Protein AF-A0A5C6UWP1-F1 (afdb_monomer)

pLDDT: mean 89.33, std 7.97, range [55.12, 97.75]

Organism: NCBI:txid1294296

Mean predicted aligned error: 5.18 Å

Sequence (364 aa):
MSDDFYRFYWDGFVFSEGINVYQYTPEQLGDIISVDASLILVLEGMNSPSYFAVYTPLNELFYALPFYLGIKGLGQFVFFQRVLFTLFYLFAYCSIGRVENNGLKTGLNWLFLNPLLWLEGLGNLHVEGIIICIAISAAAIAYKNRVFAGILASISVVLKISTLPIFLYFTLWFRGKIRRLFILLTLVLGLGSLLVIGEINHLENLISSLRLFSETFEFNGSIYQLVNYLVSQIVGYNSIFYVGKTLNLLALIFGGIIIYRWHKKQEHEGASNWALMAQVLAVIFLLFSTTVHPWYLLIPLSFSIFLINPFVIAWSGTIMLSYFYYQNYQYGLWIWLEYLIPFAVAFIYKLKTGSWVKFHDSRL

Secondary structure (DSSP, 8-state):
--SHHHHHHHHHHHHHTT--TTTS-HHHHHTTS---HHHHHHHHH-S-TTS---S-HHHHHHHHHHHHTT---HHHHHHHHHHHHHHHHHHHHHHHHHHHTTT----HHHHHT-HHHIIIIIIS--THHHHHHHHHHHHHHTTT-HHHHHHHHHHHHHT-GGGHHHHHHHHHHS-HHHHHHHHHHHHHHHHHHHHHTTGGGGHHHHHHHHHHHHHT--BS-HHHHHHHHHHHHHHSS--HHHHHHHHHHHHHHHHHHHHHHHHHT-----HHHHHHHHHHHHHHHHHT-SB--GGGGHHHHHGGGTEE-HHHHHHHHHTTHHHHHHH-GGGHHHHHHHHHHHHHHHHHHHHHHS-S-EES-S--

Foldseek 3Di:
DALCLLVLLQLLQCVLVLHQQLPDAQQRVPVVDPDDPQSVCSCVSHPGRHAGDQWFLLLSPLSNVCVVVVDDHSVVSLVVLLVVLVVLLVLLLVLVVVVVVVVFFWPNCLQPVQVLLCCVCSVVVPCLNNLLSLLSSLVSCCVPDLQVSLLSLLSSCLRGVLLVLSLQLNLQQDDDPSNVNSVVNNCCSNVVSCVVSVNVVSVVSNVVNVVCQQQPDAALAAVLVVVQVVVCVVVVDRPSRPQSVVLQVVLVVVLVVLVVVLVVVPPDDDSLSSLVSSLVSLVSNRNSHSHHQLSSLSSSSSSCGFKAQQLSSLLNVLNCLSVVCVVPVVVVVSSVCSRVVSVVRQVVCCVVPVDSMGGRGPRD

Radius of gyration: 20.8 Å; Cα contacts (8 Å, |Δi|>4): 523; chains: 1; bounding box: 55×53×53 Å

Solvent-accessible surface area (backbone atoms only — not comparable to full-atom values): 18604 Å² total; per-residue (Å²): 132,66,47,58,51,33,48,45,50,48,44,5,47,39,43,57,75,73,43,60,49,38,74,43,26,57,51,62,42,55,76,73,47,94,66,50,78,68,53,48,53,33,55,75,55,28,91,56,35,89,40,38,45,75,72,29,62,59,38,38,51,66,47,14,52,47,43,79,72,69,47,81,47,71,70,58,41,54,51,50,50,37,53,52,49,49,51,39,49,51,51,22,51,53,35,44,52,57,42,38,75,73,74,45,54,63,25,59,62,70,45,77,69,32,65,53,49,50,46,32,22,58,65,37,59,40,63,57,46,47,32,43,23,36,37,52,27,14,59,43,36,40,82,82,38,51,67,62,14,29,53,35,37,22,52,28,35,43,41,32,88,88,33,54,40,60,48,51,28,51,55,67,63,38,56,75,70,52,26,52,48,26,53,49,47,29,50,48,53,42,52,43,41,39,57,80,62,59,39,75,86,30,45,67,41,35,50,52,38,52,44,40,58,64,53,68,46,73,41,71,18,56,53,36,49,59,53,35,55,58,49,20,70,75,70,75,47,88,39,50,60,61,49,30,52,50,30,48,52,48,33,52,53,55,43,48,51,49,53,51,56,55,66,72,64,66,84,78,76,40,52,33,62,37,31,51,52,24,27,53,43,40,49,44,47,44,43,30,21,38,50,44,59,63,56,66,52,47,63,39,41,54,38,32,34,37,26,49,44,48,33,57,59,43,29,56,62,32,45,59,36,49,60,56,24,78,74,40,72,90,36,61,67,40,57,54,50,26,58,49,48,16,54,50,49,26,50,54,44,24,72,76,68,76,38,73,58,45,67,53,32,85,84,56

Nearest PDB structures (foldseek):
  9iix-assembly1_R  TM=1.880E-01  e=2.014E+00  Homo sapiens

Structure (mmCIF, N/CA/C/O backbone):
data_AF-A0A5C6UWP1-F1
#
_entry.id   AF-A0A5C6UWP1-F1
#
loop_
_atom_site.group_PDB
_atom_site.id
_atom_site.type_symbol
_atom_site.label_atom_id
_atom_site.label_alt_id
_atom_site.label_comp_id
_atom_site.label_asym_id
_atom_site.label_entity_id
_atom_site.label_seq_id
_atom_site.pdbx_PDB_ins_code
_atom_site.Cartn_x
_atom_site.Cartn_y
_atom_site.Cartn_z
_atom_site.occupancy
_atom_site.B_iso_or_equiv
_atom_site.auth_seq_id
_atom_site.auth_comp_id
_atom_site.auth_asym_id
_atom_site.auth_atom_id
_atom_site.pdbx_PDB_model_num
ATOM 1 N N . MET A 1 1 ? -5.019 -4.561 -17.418 1.00 59.91 1 MET A N 1
ATOM 2 C CA . MET A 1 1 ? -4.233 -5.040 -16.262 1.00 59.91 1 MET A CA 1
ATOM 3 C C . MET A 1 1 ? -2.958 -4.225 -16.217 1.00 59.91 1 MET A C 1
ATOM 5 O O . MET A 1 1 ? -2.689 -3.556 -17.205 1.00 59.91 1 MET A O 1
ATOM 9 N N . SER A 1 2 ? -2.260 -4.198 -15.084 1.00 77.44 2 SER A N 1
ATOM 10 C CA . SER A 1 2 ? -0.974 -3.497 -15.002 1.00 77.44 2 SER A CA 1
ATOM 11 C C . SER A 1 2 ? 0.103 -4.286 -15.750 1.00 77.44 2 SER A C 1
ATOM 13 O O . SER A 1 2 ? 0.098 -5.516 -15.690 1.00 77.44 2 SER A O 1
ATOM 15 N N . ASP A 1 3 ? 1.023 -3.585 -16.408 1.00 86.31 3 ASP A N 1
ATOM 16 C CA . ASP A 1 3 ? 2.186 -4.176 -17.085 1.00 86.31 3 ASP A CA 1
ATOM 17 C C . ASP A 1 3 ? 3.399 -4.303 -16.135 1.00 86.31 3 ASP A C 1
ATOM 19 O O . ASP A 1 3 ? 4.466 -4.785 -16.514 1.00 86.31 3 ASP A O 1
ATOM 23 N N . ASP A 1 4 ? 3.233 -3.934 -14.860 1.00 90.94 4 ASP A N 1
ATOM 24 C CA . ASP A 1 4 ? 4.303 -3.928 -13.854 1.00 90.94 4 ASP A CA 1
ATOM 25 C C . ASP A 1 4 ? 4.864 -5.328 -13.548 1.00 90.94 4 ASP A C 1
ATOM 27 O O . ASP A 1 4 ? 5.984 -5.454 -13.058 1.00 90.94 4 ASP A O 1
ATOM 31 N N . PHE A 1 5 ? 4.145 -6.408 -13.877 1.00 93.44 5 PHE A N 1
ATOM 32 C CA . PHE A 1 5 ? 4.671 -7.764 -13.693 1.00 93.44 5 PHE A CA 1
ATOM 33 C C . PHE A 1 5 ? 5.888 -8.058 -14.581 1.00 93.44 5 PHE A C 1
ATOM 35 O O . PHE A 1 5 ? 6.726 -8.874 -14.192 1.00 93.44 5 PHE A O 1
ATOM 42 N N . TYR A 1 6 ? 6.020 -7.388 -15.734 1.00 95.19 6 TYR A N 1
ATOM 43 C CA . TYR A 1 6 ? 7.242 -7.441 -16.537 1.00 95.19 6 TYR A CA 1
ATOM 44 C C . TYR A 1 6 ? 8.408 -6.805 -15.786 1.00 95.19 6 TYR A C 1
ATOM 46 O O . TYR A 1 6 ? 9.507 -7.356 -15.764 1.00 95.19 6 TYR A O 1
ATOM 54 N N . ARG A 1 7 ? 8.151 -5.688 -15.099 1.00 94.62 7 ARG A N 1
ATOM 55 C CA . ARG A 1 7 ? 9.154 -5.024 -14.270 1.00 94.62 7 ARG A CA 1
ATOM 56 C C . ARG A 1 7 ? 9.580 -5.902 -13.094 1.00 94.62 7 ARG A C 1
ATOM 58 O O . ARG A 1 7 ? 10.773 -6.088 -12.892 1.00 94.62 7 ARG A O 1
ATOM 65 N N . PHE A 1 8 ? 8.630 -6.519 -12.388 1.00 95.38 8 PHE A N 1
ATOM 66 C CA . PHE A 1 8 ? 8.931 -7.458 -11.299 1.00 95.38 8 PHE A CA 1
ATOM 67 C C . PHE A 1 8 ? 9.759 -8.656 -11.770 1.00 95.38 8 PHE A C 1
ATOM 69 O O . PHE A 1 8 ? 10.674 -9.092 -11.076 1.00 95.38 8 PHE A O 1
ATOM 76 N N . TYR A 1 9 ? 9.435 -9.198 -12.947 1.00 95.56 9 TYR A N 1
ATOM 77 C CA . TYR A 1 9 ? 10.216 -10.269 -13.555 1.00 95.56 9 TYR A CA 1
ATOM 78 C C . TYR A 1 9 ? 11.648 -9.807 -13.836 1.00 95.56 9 TYR A C 1
ATOM 80 O O . TYR A 1 9 ? 12.594 -10.496 -13.463 1.00 95.56 9 TYR A O 1
ATOM 88 N N . TRP A 1 10 ? 11.801 -8.653 -14.492 1.00 95.12 10 TRP A N 1
ATOM 89 C CA . TRP A 1 10 ? 13.100 -8.119 -14.885 1.00 95.12 10 TRP A CA 1
ATOM 90 C C . TRP A 1 10 ? 13.991 -7.851 -13.678 1.00 95.12 10 TRP A C 1
ATOM 92 O O . TRP A 1 10 ? 15.093 -8.389 -13.607 1.00 95.12 10 TRP A O 1
ATOM 102 N N . ASP A 1 11 ? 13.507 -7.071 -12.709 1.00 94.25 11 ASP A N 1
ATOM 103 C CA . ASP A 1 11 ? 14.311 -6.712 -11.542 1.00 94.25 11 ASP A CA 1
ATOM 104 C C . ASP A 1 11 ? 14.649 -7.963 -10.711 1.00 94.25 11 ASP A C 1
ATOM 106 O O . ASP A 1 11 ? 15.795 -8.137 -10.301 1.00 94.25 11 ASP A O 1
ATOM 110 N N . GLY A 1 12 ? 13.711 -8.912 -10.573 1.00 94.81 12 GLY A N 1
ATOM 111 C CA . GLY A 1 12 ? 13.967 -10.203 -9.929 1.00 94.81 12 GLY A CA 1
ATOM 112 C C . GLY A 1 12 ? 15.033 -11.046 -10.642 1.00 94.81 12 GLY A C 1
ATOM 113 O O . GLY A 1 12 ? 15.864 -11.669 -9.977 1.00 94.81 12 GLY A O 1
ATOM 114 N N . PHE A 1 13 ? 15.046 -11.050 -11.979 1.00 94.12 13 PHE A N 1
ATOM 115 C CA . PHE A 1 13 ? 16.073 -11.729 -12.774 1.00 94.12 13 PHE A CA 1
ATOM 116 C C . PHE A 1 13 ? 17.442 -11.079 -12.560 1.00 94.12 13 PHE A C 1
ATOM 118 O O . PHE A 1 13 ? 18.385 -11.760 -12.160 1.00 94.12 13 PHE A O 1
ATOM 125 N N . VAL A 1 14 ? 17.534 -9.760 -12.748 1.00 92.88 14 VAL A N 1
ATOM 126 C CA . VAL A 1 14 ? 18.767 -8.976 -12.567 1.00 92.88 14 VAL A CA 1
ATOM 127 C C . VAL A 1 14 ? 19.337 -9.181 -11.163 1.00 92.88 14 VAL A C 1
ATOM 129 O O . VAL A 1 14 ? 20.522 -9.481 -11.008 1.00 92.88 14 VAL A O 1
ATOM 132 N N . PHE A 1 15 ? 18.474 -9.126 -10.148 1.00 92.19 15 PHE A N 1
ATOM 133 C CA . PHE A 1 15 ? 18.837 -9.390 -8.762 1.00 92.19 15 PHE A CA 1
ATOM 134 C C . PHE A 1 15 ? 19.386 -10.809 -8.562 1.00 92.19 15 PHE A C 1
ATOM 136 O O . PHE A 1 15 ? 20.369 -11.012 -7.846 1.00 92.19 15 PHE A O 1
ATOM 143 N N . SER A 1 16 ? 18.770 -11.810 -9.197 1.00 93.00 16 SER A N 1
ATOM 144 C CA . SER A 1 16 ? 19.196 -13.208 -9.076 1.00 93.00 16 SER A CA 1
ATOM 145 C C . SER A 1 16 ? 20.565 -13.491 -9.702 1.00 93.00 16 SER A C 1
ATOM 147 O O . SER A 1 16 ? 21.291 -14.348 -9.200 1.00 93.00 16 SER A O 1
ATOM 149 N N . GLU A 1 17 ? 20.952 -12.720 -10.720 1.00 91.50 17 GLU A N 1
ATOM 150 C CA . GLU A 1 17 ? 22.270 -12.776 -11.368 1.00 91.50 17 GLU A CA 1
ATOM 151 C C . GLU A 1 17 ? 23.353 -12.008 -10.579 1.00 91.50 17 GLU A C 1
ATOM 153 O O . GLU A 1 17 ? 24.507 -11.928 -10.999 1.00 91.50 17 GLU A O 1
ATOM 158 N N . GLY A 1 18 ? 23.006 -11.440 -9.416 1.00 89.31 18 GLY A N 1
ATOM 159 C CA . GLY A 1 18 ? 23.928 -10.665 -8.583 1.00 89.31 18 GLY A CA 1
ATOM 160 C C . GLY A 1 18 ? 24.251 -9.281 -9.149 1.00 89.31 18 GLY A C 1
ATOM 161 O O . GLY A 1 18 ? 25.217 -8.653 -8.713 1.00 89.31 18 GLY A O 1
ATOM 162 N N . ILE A 1 19 ? 23.458 -8.805 -10.114 1.00 89.38 19 ILE A N 1
ATOM 163 C CA . ILE A 1 19 ? 23.571 -7.464 -10.681 1.00 89.38 19 ILE A CA 1
ATOM 164 C C . ILE A 1 19 ? 22.749 -6.504 -9.816 1.00 89.38 19 ILE A C 1
ATOM 166 O O . ILE A 1 19 ? 21.630 -6.805 -9.400 1.00 89.38 19 ILE A O 1
ATOM 170 N N . ASN A 1 20 ? 23.305 -5.326 -9.545 1.00 88.38 20 ASN A N 1
ATOM 171 C CA . ASN A 1 20 ? 22.612 -4.289 -8.794 1.00 88.38 20 ASN A CA 1
ATOM 172 C C . ASN A 1 20 ? 21.484 -3.668 -9.648 1.00 88.38 20 ASN A C 1
ATOM 174 O O . ASN A 1 20 ? 21.744 -3.083 -10.702 1.00 88.38 20 ASN A O 1
ATOM 178 N N . VAL A 1 21 ? 20.234 -3.762 -9.178 1.00 89.00 21 VAL A N 1
ATOM 179 C CA . VAL A 1 21 ? 19.031 -3.318 -9.919 1.00 89.00 21 VAL A CA 1
ATOM 180 C C . VAL A 1 21 ? 18.887 -1.792 -10.036 1.00 89.00 21 VAL A C 1
ATOM 182 O O . VAL A 1 21 ? 18.083 -1.296 -10.824 1.00 89.00 21 VAL A O 1
ATOM 185 N N . TYR A 1 22 ? 19.663 -1.025 -9.269 1.00 89.38 22 TYR A N 1
ATOM 186 C CA . TYR A 1 22 ? 19.672 0.441 -9.299 1.00 89.38 22 TYR A CA 1
ATOM 187 C C . TYR A 1 22 ? 20.860 0.995 -10.093 1.00 89.38 22 TYR A C 1
ATOM 189 O O . TYR A 1 22 ? 20.953 2.204 -10.308 1.00 89.38 22 TYR A O 1
ATOM 197 N N . GLN A 1 23 ? 21.773 0.133 -10.544 1.00 89.56 23 GLN A N 1
ATOM 198 C CA . GLN A 1 23 ? 22.938 0.535 -11.324 1.00 89.56 23 GLN A CA 1
ATOM 199 C C . GLN A 1 23 ? 22.570 0.896 -12.767 1.00 89.56 23 GLN A C 1
ATOM 201 O O . GLN A 1 23 ? 23.099 1.870 -13.302 1.00 89.56 23 GLN A O 1
ATOM 206 N N . TYR A 1 24 ? 21.659 0.134 -13.374 1.00 90.62 24 TYR A N 1
ATOM 207 C CA . TYR A 1 24 ? 21.256 0.274 -14.771 1.00 90.62 24 TYR A CA 1
ATOM 208 C C . TYR A 1 24 ? 19.736 0.297 -14.895 1.00 90.62 24 TYR A C 1
ATOM 210 O O . TYR A 1 24 ? 19.030 -0.383 -14.148 1.00 90.62 24 TYR A O 1
ATOM 218 N N . THR A 1 25 ? 19.223 1.050 -15.864 1.00 93.38 25 THR A N 1
ATOM 219 C CA . THR A 1 25 ? 17.837 0.866 -16.307 1.00 93.38 25 THR A CA 1
ATOM 220 C C . THR A 1 25 ? 17.717 -0.441 -17.106 1.00 93.38 25 THR A C 1
ATOM 222 O O . THR A 1 25 ? 18.722 -0.918 -17.646 1.00 93.38 25 THR A O 1
ATOM 225 N N . PRO A 1 26 ? 16.516 -1.039 -17.214 1.00 93.69 26 PRO A N 1
ATOM 226 C CA . PRO A 1 26 ? 16.308 -2.204 -18.071 1.00 93.69 26 PRO A CA 1
ATOM 227 C C . PRO A 1 26 ? 16.798 -2.009 -19.511 1.00 93.69 26 PRO A C 1
ATOM 229 O O . PRO A 1 26 ? 17.457 -2.891 -20.048 1.00 93.69 26 PRO A O 1
ATOM 232 N N . GLU A 1 27 ? 16.552 -0.836 -20.098 1.00 92.94 27 GLU A N 1
ATOM 233 C CA . GLU A 1 27 ? 17.028 -0.464 -21.437 1.00 92.94 27 GLU A CA 1
ATOM 234 C C . GLU A 1 27 ? 18.562 -0.494 -21.527 1.00 92.94 27 GLU A C 1
ATOM 236 O O . GLU A 1 27 ? 19.122 -1.192 -22.366 1.00 92.94 27 GLU A O 1
ATOM 241 N N . GLN A 1 28 ? 19.251 0.170 -20.592 1.00 93.12 28 GLN A N 1
ATOM 242 C CA . GLN A 1 28 ? 20.717 0.204 -20.558 1.00 93.12 28 GLN A CA 1
ATOM 243 C C . GLN A 1 28 ? 21.327 -1.183 -20.381 1.00 93.12 28 GLN A C 1
ATOM 245 O O . GLN A 1 28 ? 22.340 -1.501 -20.996 1.00 93.12 28 GLN A O 1
ATOM 250 N N . LEU A 1 29 ? 20.746 -2.002 -19.503 1.00 90.81 29 LEU A N 1
ATOM 251 C CA . LEU A 1 29 ? 21.273 -3.331 -19.234 1.00 90.81 29 LEU A CA 1
ATOM 252 C C . LEU A 1 29 ? 20.985 -4.289 -20.395 1.00 90.81 29 LEU A C 1
ATOM 254 O O . LEU A 1 29 ? 21.847 -5.106 -20.708 1.00 90.81 29 LEU A O 1
ATOM 258 N N . GLY A 1 30 ? 19.832 -4.158 -21.058 1.00 86.56 30 GLY A N 1
ATOM 259 C CA . GLY A 1 30 ? 19.470 -4.926 -22.251 1.00 86.56 30 GLY A CA 1
ATOM 260 C C . GLY A 1 30 ? 20.458 -4.763 -23.410 1.00 86.56 30 GLY A C 1
ATOM 261 O O . GLY A 1 30 ? 20.684 -5.723 -24.142 1.00 86.56 30 GLY A O 1
ATOM 262 N N . ASP A 1 31 ? 21.112 -3.603 -23.517 1.00 83.25 31 ASP A N 1
ATOM 263 C CA . ASP A 1 31 ? 22.179 -3.351 -24.497 1.00 83.25 31 ASP A CA 1
ATOM 264 C C . ASP A 1 31 ? 23.527 -3.999 -24.121 1.00 83.25 31 ASP A C 1
ATOM 266 O O . ASP A 1 31 ? 24.406 -4.170 -24.968 1.00 83.25 31 ASP A O 1
ATOM 270 N N . ILE A 1 32 ? 23.718 -4.336 -22.841 1.00 83.69 32 ILE A N 1
ATOM 271 C CA . ILE A 1 32 ? 24.989 -4.825 -22.284 1.00 83.69 32 ILE A CA 1
ATOM 272 C C . ILE A 1 32 ? 24.999 -6.353 -22.172 1.00 83.69 32 ILE A C 1
ATOM 274 O O . ILE A 1 32 ? 26.042 -6.981 -22.373 1.00 83.69 32 ILE A O 1
ATOM 278 N N . ILE A 1 33 ? 23.863 -6.960 -21.824 1.00 82.56 33 ILE A N 1
ATOM 279 C CA . ILE A 1 33 ? 23.750 -8.408 -21.626 1.00 82.56 33 ILE A CA 1
ATOM 280 C C . ILE A 1 33 ? 23.159 -9.090 -22.857 1.00 82.56 33 ILE A C 1
ATOM 282 O O . ILE A 1 33 ? 22.323 -8.537 -23.564 1.00 82.56 33 ILE A O 1
ATOM 286 N N . SER A 1 34 ? 23.549 -10.344 -23.096 1.00 77.44 34 SER A N 1
ATOM 287 C CA . SER A 1 34 ? 22.883 -11.170 -24.102 1.00 77.44 34 SER A CA 1
ATOM 288 C C . SER A 1 34 ? 21.458 -11.486 -23.640 1.00 77.44 34 SER A C 1
ATOM 290 O O . SER A 1 34 ? 21.252 -12.402 -22.841 1.00 77.44 34 SER A O 1
ATOM 292 N N . VAL A 1 35 ? 20.483 -10.722 -24.126 1.00 76.06 35 VAL A N 1
ATOM 293 C CA . VAL A 1 35 ? 19.063 -10.979 -23.886 1.00 76.06 35 VAL A CA 1
ATOM 294 C C . VAL A 1 35 ? 18.578 -12.119 -24.778 1.00 76.06 35 VAL A C 1
ATOM 296 O O . VAL A 1 35 ? 18.791 -12.128 -25.991 1.00 76.06 35 VAL A O 1
ATOM 299 N N . ASP A 1 36 ? 17.934 -13.114 -24.173 1.00 81.31 36 ASP A N 1
ATOM 300 C CA . ASP A 1 36 ? 17.208 -14.127 -24.930 1.00 81.31 36 ASP A CA 1
ATOM 301 C C . ASP A 1 36 ? 15.822 -13.602 -25.349 1.00 81.31 36 ASP A C 1
ATOM 303 O O . ASP A 1 36 ? 15.378 -12.527 -24.938 1.00 81.31 36 ASP A O 1
ATOM 307 N N . ALA A 1 37 ? 15.105 -14.378 -26.164 1.00 80.62 37 ALA A N 1
ATOM 308 C CA . ALA A 1 37 ? 13.776 -13.996 -26.638 1.00 80.62 37 ALA A CA 1
ATOM 309 C C . ALA A 1 37 ? 12.762 -13.747 -25.501 1.00 80.62 37 ALA A C 1
ATOM 311 O O . ALA A 1 37 ? 11.804 -12.999 -25.691 1.00 80.62 37 ALA A O 1
ATOM 312 N N . SER A 1 38 ? 12.953 -14.356 -24.324 1.00 81.44 38 SER A N 1
ATOM 313 C CA . SER A 1 38 ? 12.064 -14.156 -23.176 1.00 81.44 38 SER A CA 1
ATOM 314 C C . SER A 1 38 ? 12.315 -12.813 -22.491 1.00 81.44 38 SER A C 1
ATOM 316 O O . SER A 1 38 ? 11.360 -12.126 -22.137 1.00 81.44 38 SER A O 1
ATOM 318 N N . LEU A 1 39 ? 13.579 -12.403 -22.370 1.00 86.62 39 LEU A N 1
ATOM 319 C CA . LEU A 1 39 ? 13.960 -11.106 -21.817 1.00 86.62 39 LEU A CA 1
ATOM 320 C C . LEU A 1 39 ? 13.612 -9.950 -22.759 1.00 86.62 39 LEU A C 1
ATOM 322 O O . LEU A 1 39 ? 13.179 -8.906 -22.281 1.00 86.62 39 LEU A O 1
ATOM 326 N N . ILE A 1 40 ? 13.711 -10.150 -24.078 1.00 87.56 40 ILE A N 1
ATOM 327 C CA . ILE A 1 40 ? 13.250 -9.164 -25.072 1.00 87.56 40 ILE A CA 1
ATOM 328 C C . ILE A 1 40 ? 11.749 -8.908 -24.912 1.00 87.56 40 ILE A C 1
ATOM 330 O O . ILE A 1 40 ? 11.336 -7.760 -24.788 1.00 87.56 40 ILE A O 1
ATOM 334 N N . LEU A 1 41 ? 10.938 -9.970 -24.819 1.00 89.94 41 LEU A N 1
ATOM 335 C CA . LEU A 1 41 ? 9.495 -9.841 -24.593 1.00 89.94 41 LEU A CA 1
ATOM 336 C C . LEU A 1 41 ? 9.184 -9.057 -23.308 1.00 89.94 41 LEU A C 1
ATOM 338 O O . LEU A 1 41 ? 8.246 -8.265 -23.271 1.00 89.94 41 LEU A O 1
ATOM 342 N N . VAL A 1 42 ? 9.961 -9.288 -22.247 1.00 92.88 42 VAL A N 1
ATOM 343 C CA . VAL A 1 42 ? 9.798 -8.583 -20.971 1.00 92.88 42 VAL A CA 1
ATOM 344 C C . VAL A 1 42 ? 10.152 -7.099 -21.097 1.00 92.88 42 VAL A C 1
ATOM 346 O O . VAL A 1 42 ? 9.423 -6.263 -20.566 1.00 92.88 42 VAL A O 1
ATOM 349 N N . LEU A 1 43 ? 11.234 -6.763 -21.805 1.00 92.00 43 LEU A N 1
ATOM 350 C CA . LEU A 1 43 ? 11.642 -5.378 -22.063 1.00 92.00 43 LEU A CA 1
ATOM 351 C C . LEU A 1 43 ? 10.624 -4.618 -22.913 1.00 92.00 43 LEU A C 1
ATOM 353 O O . LEU A 1 43 ? 10.265 -3.496 -22.575 1.00 92.00 43 LEU A O 1
ATOM 357 N N . GLU A 1 44 ? 10.132 -5.230 -23.988 1.00 91.00 44 GLU A N 1
ATOM 358 C CA . GLU A 1 44 ? 9.128 -4.615 -24.863 1.00 91.00 44 GLU A CA 1
ATOM 359 C C . GLU A 1 44 ? 7.765 -4.472 -24.171 1.00 91.00 44 GLU A C 1
ATOM 361 O O . GLU A 1 44 ? 6.996 -3.565 -24.488 1.00 91.00 44 GLU A O 1
ATOM 366 N N . GLY A 1 45 ? 7.458 -5.365 -23.226 1.00 91.12 45 GLY A N 1
ATOM 367 C CA . GLY A 1 45 ? 6.195 -5.374 -22.495 1.00 91.12 45 GLY A CA 1
ATOM 368 C C . GLY A 1 45 ? 6.119 -4.397 -21.320 1.00 91.12 45 GLY A C 1
ATOM 369 O O . GLY A 1 45 ? 5.015 -4.085 -20.879 1.00 91.12 45 GLY A O 1
ATOM 370 N N . MET A 1 46 ? 7.247 -3.920 -20.781 1.00 92.81 46 MET A N 1
ATOM 371 C CA . MET A 1 46 ? 7.233 -3.053 -19.599 1.00 92.81 46 MET A CA 1
ATOM 372 C C . MET A 1 46 ? 6.994 -1.576 -19.937 1.00 92.81 46 MET A C 1
ATOM 374 O O . MET A 1 46 ? 7.496 -1.032 -20.913 1.00 92.81 46 MET A O 1
ATOM 378 N N . ASN A 1 47 ? 6.290 -0.886 -19.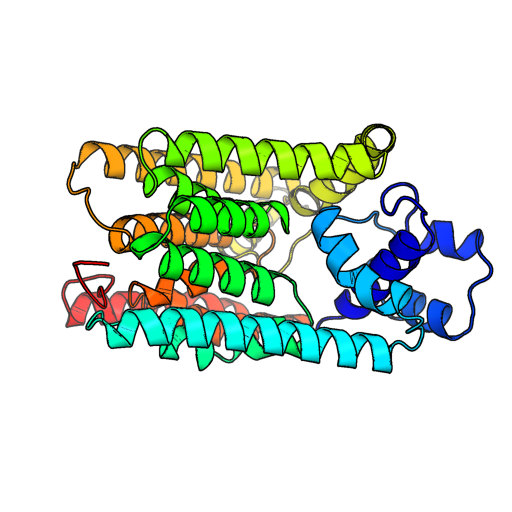043 1.00 89.19 47 ASN A N 1
ATOM 379 C CA . ASN A 1 47 ? 6.016 0.555 -19.117 1.00 89.19 47 ASN A CA 1
ATOM 380 C C . ASN A 1 47 ? 7.157 1.439 -18.565 1.00 89.19 47 ASN A C 1
ATOM 382 O O . ASN A 1 47 ? 7.044 2.665 -18.555 1.00 89.19 47 ASN A O 1
ATOM 386 N N . SER A 1 48 ? 8.226 0.824 -18.053 1.00 90.31 48 SER A N 1
ATOM 387 C CA . SER A 1 48 ? 9.280 1.493 -17.287 1.00 90.31 48 SER A CA 1
ATOM 388 C C . SER A 1 48 ? 10.725 1.104 -17.664 1.00 90.31 48 SER A C 1
ATOM 390 O O . SER A 1 48 ? 11.580 1.058 -16.774 1.00 90.31 48 SER A O 1
ATOM 392 N N . PRO A 1 49 ? 11.059 0.858 -18.951 1.00 92.12 49 PRO A N 1
ATOM 393 C CA . PRO A 1 49 ? 12.392 0.385 -19.339 1.00 92.12 49 PRO A CA 1
ATOM 394 C C . PRO A 1 49 ? 13.493 1.439 -19.144 1.00 92.12 49 PRO A C 1
ATOM 396 O O . PRO A 1 49 ? 14.648 1.092 -18.909 1.00 92.12 49 PRO A O 1
ATOM 399 N N . SER A 1 50 ? 13.137 2.724 -19.176 1.00 91.25 50 SER A N 1
ATOM 400 C CA . SER A 1 50 ? 14.076 3.845 -19.044 1.00 91.25 50 SER A CA 1
ATOM 401 C C . SER A 1 50 ? 14.217 4.364 -17.604 1.00 91.25 50 SER A C 1
ATOM 403 O O . SER A 1 50 ? 14.825 5.410 -17.384 1.00 91.25 50 SER A O 1
ATOM 405 N N . TYR A 1 51 ? 13.659 3.662 -16.610 1.00 89.12 51 TYR A N 1
ATOM 406 C CA . TYR A 1 51 ? 13.722 4.053 -15.195 1.00 89.12 51 TYR A CA 1
ATOM 407 C C . TYR A 1 51 ? 14.541 3.054 -14.370 1.00 89.12 51 TYR A C 1
ATOM 409 O O . TYR A 1 51 ? 14.524 1.851 -14.647 1.00 89.12 51 TYR A O 1
ATOM 417 N N . PHE A 1 52 ? 15.243 3.525 -13.334 1.00 89.75 52 PHE A N 1
ATOM 418 C CA . PHE A 1 52 ? 15.878 2.617 -12.373 1.00 89.75 52 PHE A CA 1
ATOM 419 C C . PHE A 1 52 ? 14.827 1.988 -11.453 1.00 89.75 52 PHE A C 1
ATOM 421 O O . PHE A 1 52 ? 13.690 2.462 -11.361 1.00 89.75 52 PHE A O 1
ATOM 428 N N . ALA A 1 53 ? 15.210 0.906 -10.773 1.00 88.62 53 ALA A N 1
ATOM 429 C CA . ALA A 1 53 ? 14.331 0.239 -9.825 1.00 88.62 53 ALA A CA 1
ATOM 430 C C . ALA A 1 53 ? 13.904 1.192 -8.693 1.00 88.62 53 ALA A C 1
ATOM 432 O O . ALA A 1 53 ? 14.666 2.044 -8.229 1.00 88.62 53 ALA A O 1
ATOM 433 N N . VAL A 1 54 ? 12.659 1.045 -8.237 1.00 85.12 54 VAL A N 1
ATOM 434 C CA . VAL A 1 54 ? 12.072 1.862 -7.152 1.00 85.12 54 VAL A CA 1
ATOM 435 C C . VAL A 1 54 ? 11.629 1.047 -5.954 1.00 85.12 54 VAL A C 1
ATOM 437 O O . VAL A 1 54 ? 11.140 1.588 -4.957 1.00 85.12 54 VAL A O 1
ATOM 440 N N . TYR A 1 55 ? 11.763 -0.267 -6.051 1.00 87.44 55 TYR A N 1
ATOM 441 C CA . TYR A 1 55 ? 11.402 -1.153 -4.973 1.00 87.44 55 TYR A CA 1
ATOM 442 C C . TYR A 1 55 ? 12.522 -1.242 -3.950 1.00 87.44 55 TYR A C 1
ATOM 444 O O . TYR A 1 55 ? 13.628 -0.771 -4.187 1.00 87.44 55 TYR A O 1
ATOM 452 N N . THR A 1 56 ? 12.230 -1.783 -2.769 1.00 88.25 56 THR A N 1
ATOM 453 C CA . THR A 1 56 ? 13.276 -2.011 -1.770 1.00 88.25 56 THR A CA 1
ATOM 454 C C . THR A 1 56 ? 14.005 -3.310 -2.085 1.00 88.25 56 THR A C 1
ATOM 456 O O . THR A 1 56 ? 13.402 -4.213 -2.667 1.00 88.25 56 THR A O 1
ATOM 459 N N . PRO A 1 57 ? 15.251 -3.485 -1.629 1.00 88.00 57 PRO A N 1
ATOM 460 C CA . PRO A 1 57 ? 15.986 -4.699 -1.955 1.00 88.00 57 PRO A CA 1
ATOM 461 C C . PRO A 1 57 ? 15.332 -5.968 -1.381 1.00 88.00 57 PRO A C 1
ATOM 463 O O . PRO A 1 57 ? 15.465 -7.060 -1.925 1.00 88.00 57 PRO A O 1
ATOM 466 N N . LEU A 1 58 ? 14.560 -5.829 -0.295 1.00 89.00 58 LEU A N 1
ATOM 467 C CA . LEU A 1 58 ? 13.752 -6.929 0.225 1.00 89.00 58 LEU A CA 1
ATOM 468 C C . LEU A 1 58 ? 12.616 -7.311 -0.735 1.00 89.00 58 LEU A C 1
ATOM 470 O O . LEU A 1 58 ? 12.333 -8.495 -0.877 1.00 89.00 58 LEU A O 1
ATOM 474 N N . ASN A 1 59 ? 11.974 -6.341 -1.390 1.00 91.81 59 ASN A N 1
ATOM 475 C CA . ASN A 1 59 ? 10.984 -6.623 -2.430 1.00 91.81 59 ASN A CA 1
ATOM 476 C C . ASN A 1 59 ? 11.619 -7.313 -3.643 1.00 91.81 59 ASN A C 1
ATOM 478 O O . ASN A 1 59 ? 11.044 -8.256 -4.176 1.00 91.81 59 ASN A O 1
ATOM 482 N N . GLU A 1 60 ? 12.820 -6.891 -4.033 1.00 91.69 60 GLU A N 1
ATOM 483 C CA . GLU A 1 60 ? 13.544 -7.532 -5.134 1.00 91.69 60 GLU A CA 1
ATOM 484 C C . GLU A 1 60 ? 13.871 -8.985 -4.826 1.00 91.69 60 GLU A C 1
ATOM 486 O O . GLU A 1 60 ? 13.626 -9.865 -5.645 1.00 91.69 60 GLU A O 1
ATOM 491 N N . LEU A 1 61 ? 14.293 -9.273 -3.592 1.00 90.75 61 LEU A N 1
ATOM 492 C CA . LEU A 1 61 ? 14.495 -10.647 -3.148 1.00 90.75 61 LEU A CA 1
ATOM 493 C C . LEU A 1 61 ? 13.221 -11.498 -3.298 1.00 90.75 61 LEU A C 1
ATOM 495 O O . LEU A 1 61 ? 13.315 -12.657 -3.697 1.00 90.75 61 LEU A O 1
ATOM 499 N N . PHE A 1 62 ? 12.035 -10.943 -3.015 1.00 92.56 62 PHE A N 1
ATOM 500 C CA . PHE A 1 62 ? 10.757 -11.643 -3.208 1.00 92.56 62 PHE A CA 1
ATOM 501 C C . PHE A 1 62 ? 10.511 -12.013 -4.675 1.00 92.56 62 PHE A C 1
ATOM 503 O O . PHE A 1 62 ? 10.060 -13.128 -4.961 1.00 92.56 62 PHE A O 1
ATOM 510 N N . TYR A 1 63 ? 10.832 -11.111 -5.604 1.00 95.81 63 TYR A N 1
ATOM 511 C CA . TYR A 1 63 ? 10.719 -11.392 -7.031 1.00 95.81 63 TYR A CA 1
ATOM 512 C C . TYR A 1 63 ? 11.881 -12.219 -7.587 1.00 95.81 63 TYR A C 1
ATOM 514 O O . TYR A 1 63 ? 11.696 -12.910 -8.581 1.00 95.81 63 TYR A O 1
ATOM 522 N N . ALA A 1 64 ? 13.027 -12.271 -6.909 1.00 95.88 64 ALA A N 1
ATOM 523 C CA . ALA A 1 64 ? 14.170 -13.093 -7.297 1.00 95.88 64 ALA A CA 1
ATOM 524 C C . ALA A 1 64 ? 14.006 -14.591 -6.965 1.00 95.88 64 ALA A C 1
ATOM 526 O O . ALA A 1 64 ? 14.625 -15.441 -7.607 1.00 95.88 64 ALA A O 1
ATOM 527 N N . LEU A 1 65 ? 13.155 -14.946 -5.988 1.00 95.88 65 LEU A N 1
ATOM 528 C CA . LEU A 1 65 ? 12.963 -16.333 -5.523 1.00 95.88 65 LEU A CA 1
ATOM 529 C C . LEU A 1 65 ? 12.753 -17.382 -6.637 1.00 95.88 65 LEU A C 1
ATOM 531 O O . LEU A 1 65 ? 13.382 -18.439 -6.552 1.00 95.88 65 LEU A O 1
ATOM 535 N N . PRO A 1 66 ? 11.913 -17.154 -7.669 1.00 96.81 66 PRO A N 1
ATOM 536 C CA . PRO A 1 66 ? 11.720 -18.125 -8.745 1.00 96.81 66 PRO A CA 1
ATOM 537 C C . PRO A 1 66 ? 13.022 -18.434 -9.497 1.00 96.81 66 PRO A C 1
ATOM 539 O O . PRO A 1 66 ? 13.284 -19.591 -9.829 1.00 96.81 66 PRO A O 1
ATOM 542 N N . PHE A 1 67 ? 13.865 -17.428 -9.729 1.00 95.88 67 PHE A N 1
ATOM 543 C CA . PHE A 1 67 ? 15.091 -17.574 -10.511 1.00 95.88 67 PHE A CA 1
ATOM 544 C C . PHE A 1 67 ? 16.152 -18.395 -9.776 1.00 95.88 67 PHE A C 1
ATOM 546 O O . PHE A 1 67 ? 16.795 -19.246 -10.390 1.00 95.88 67 PHE A O 1
ATOM 553 N N . TYR A 1 68 ? 16.251 -18.264 -8.447 1.00 95.81 68 TYR A N 1
ATOM 554 C CA . TYR A 1 68 ? 17.098 -19.146 -7.629 1.00 95.81 68 TYR A CA 1
ATOM 555 C C . TYR A 1 68 ? 16.655 -20.618 -7.661 1.00 95.81 68 TYR A C 1
ATOM 557 O O . TYR A 1 68 ? 17.453 -21.510 -7.379 1.00 95.81 68 TYR A O 1
ATOM 565 N N . LEU A 1 69 ? 15.400 -20.887 -8.033 1.00 96.38 69 LEU A N 1
ATOM 566 C CA . LEU A 1 69 ? 14.869 -22.235 -8.261 1.00 96.38 69 LEU A CA 1
ATOM 567 C C . LEU A 1 69 ? 15.011 -22.693 -9.724 1.00 96.38 69 LEU A C 1
ATOM 569 O O . LEU A 1 69 ? 14.511 -23.758 -10.085 1.00 96.38 69 LEU A O 1
ATOM 573 N N . GLY A 1 70 ? 15.671 -21.902 -10.575 1.00 94.50 70 GLY A N 1
ATOM 574 C CA . GLY A 1 70 ? 15.850 -22.182 -11.999 1.00 94.50 70 GLY A CA 1
ATOM 575 C C . GLY A 1 70 ? 14.634 -21.850 -12.870 1.00 94.50 70 GLY A C 1
ATOM 576 O O . GLY A 1 70 ? 14.597 -22.253 -14.033 1.00 94.50 70 GLY A O 1
ATOM 577 N N . ILE A 1 71 ? 13.636 -21.128 -12.347 1.00 94.50 71 ILE A N 1
ATOM 578 C CA . ILE A 1 71 ? 12.461 -20.705 -13.116 1.00 94.50 71 ILE A CA 1
ATOM 579 C C . ILE A 1 71 ? 12.831 -19.484 -13.960 1.00 94.50 71 ILE A C 1
ATOM 581 O O . ILE A 1 71 ? 13.035 -18.403 -13.422 1.00 94.50 71 ILE A O 1
ATOM 585 N N . LYS A 1 72 ? 12.876 -19.660 -15.286 1.00 90.19 72 LYS A N 1
ATOM 586 C CA . LYS A 1 72 ? 13.200 -18.600 -16.262 1.00 90.19 72 LYS A CA 1
ATOM 587 C C . LYS A 1 72 ? 12.065 -18.287 -17.241 1.00 90.19 72 LYS A C 1
ATOM 589 O O . LYS A 1 72 ? 12.206 -17.441 -18.104 1.00 90.19 72 LYS A O 1
ATOM 594 N N . GLY A 1 73 ? 10.944 -19.002 -17.183 1.00 92.81 73 GLY A N 1
ATOM 595 C CA . GLY A 1 73 ? 9.798 -18.696 -18.040 1.00 92.81 73 GLY A CA 1
ATOM 596 C C . GLY A 1 73 ? 8.906 -17.639 -17.399 1.00 92.81 73 GLY A C 1
ATOM 597 O O . GLY A 1 73 ? 8.458 -17.847 -16.274 1.00 92.81 73 GLY A O 1
ATOM 598 N N . LEU A 1 74 ? 8.548 -16.571 -18.119 1.00 93.25 74 LEU A N 1
ATOM 599 C CA . LEU A 1 74 ? 7.624 -15.535 -17.625 1.00 93.25 74 LEU A CA 1
ATOM 600 C C . LEU A 1 74 ? 6.306 -16.119 -17.081 1.00 93.25 74 LEU A C 1
ATOM 602 O O . LEU A 1 74 ? 5.872 -15.781 -15.983 1.00 93.25 74 LEU A O 1
ATOM 606 N N . GLY A 1 75 ? 5.691 -17.063 -17.801 1.00 94.12 75 GLY A N 1
ATOM 607 C CA . GLY A 1 75 ? 4.463 -17.722 -17.339 1.00 94.12 75 GLY A CA 1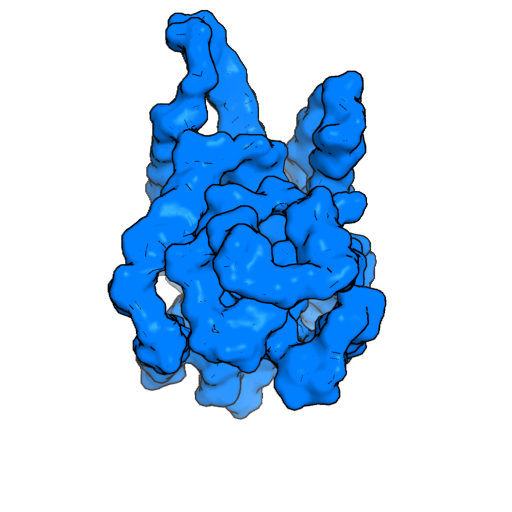
ATOM 608 C C . GLY A 1 75 ? 4.656 -18.548 -16.059 1.00 94.12 75 GLY A C 1
ATOM 609 O O . GLY A 1 75 ? 3.787 -18.553 -15.187 1.00 94.12 75 GLY A O 1
ATOM 610 N N . GLN A 1 76 ? 5.808 -19.210 -15.913 1.00 95.56 76 GLN A N 1
ATOM 611 C CA . GLN A 1 76 ? 6.152 -19.978 -14.711 1.00 95.56 76 GLN A CA 1
ATOM 612 C C . GLN A 1 76 ? 6.449 -19.054 -13.525 1.00 95.56 76 GLN A C 1
ATOM 614 O O . GLN A 1 76 ? 6.020 -19.346 -12.412 1.00 95.56 76 GLN A O 1
ATOM 619 N N . PHE A 1 77 ? 7.120 -17.925 -13.767 1.00 96.06 77 PHE A N 1
ATOM 620 C CA . PHE A 1 77 ? 7.329 -16.866 -12.784 1.00 96.06 77 PHE A CA 1
ATOM 621 C C . PHE A 1 77 ? 5.989 -16.340 -12.262 1.00 96.06 77 PHE A C 1
ATOM 623 O O . PHE A 1 77 ? 5.751 -16.366 -11.056 1.00 96.06 77 PHE A O 1
ATOM 630 N N . VAL A 1 78 ? 5.072 -15.949 -13.156 1.00 96.25 78 VAL A N 1
ATOM 631 C CA . VAL A 1 78 ? 3.742 -15.445 -12.769 1.00 96.25 78 VAL A CA 1
ATOM 632 C C . VAL A 1 78 ? 2.975 -16.500 -11.972 1.00 96.25 78 VAL A C 1
ATOM 634 O O . VAL A 1 78 ? 2.374 -16.186 -10.944 1.00 96.25 78 VAL A O 1
ATOM 637 N N . PHE A 1 79 ? 3.014 -17.764 -12.404 1.00 97.38 79 PHE A N 1
ATOM 638 C CA . PHE A 1 79 ? 2.383 -18.860 -11.672 1.00 97.38 79 PHE A CA 1
ATOM 639 C C . PHE A 1 79 ? 2.978 -19.034 -10.268 1.00 97.38 79 PHE A C 1
ATOM 641 O O . PHE A 1 79 ? 2.227 -19.099 -9.295 1.00 97.38 79 PHE A O 1
ATOM 648 N N . PHE A 1 80 ? 4.309 -19.051 -10.144 1.00 97.75 80 PHE A N 1
ATOM 649 C CA . PHE A 1 80 ? 4.992 -19.153 -8.856 1.00 97.75 80 PHE A CA 1
ATOM 650 C C . PHE A 1 80 ? 4.607 -17.999 -7.927 1.00 97.75 80 PHE A C 1
ATOM 652 O O . PHE A 1 80 ? 4.245 -18.234 -6.774 1.00 97.75 80 PHE A O 1
ATOM 659 N N . GLN A 1 81 ? 4.616 -16.762 -8.434 1.00 97.06 81 GLN A N 1
ATOM 660 C CA . GLN A 1 81 ? 4.237 -15.593 -7.647 1.00 97.06 81 GLN A CA 1
ATOM 661 C C . GLN A 1 81 ? 2.782 -15.691 -7.174 1.00 97.06 81 GLN A C 1
ATOM 663 O O . GLN A 1 81 ? 2.500 -15.471 -5.999 1.00 97.06 81 GLN A O 1
ATOM 668 N N . ARG A 1 82 ? 1.847 -16.141 -8.018 1.00 97.06 82 ARG A N 1
ATOM 669 C CA . ARG A 1 82 ? 0.449 -16.363 -7.600 1.00 97.06 82 ARG A CA 1
ATOM 670 C C . ARG A 1 82 ? 0.310 -17.412 -6.502 1.00 97.06 82 ARG A C 1
ATOM 672 O O . ARG A 1 82 ? -0.481 -17.223 -5.575 1.00 97.06 82 ARG A O 1
ATOM 679 N N . VAL A 1 83 ? 1.079 -18.498 -6.569 1.00 97.62 83 VAL A N 1
ATOM 680 C CA . VAL A 1 83 ? 1.131 -19.491 -5.487 1.00 97.62 83 VAL A CA 1
ATOM 681 C C . VAL A 1 83 ? 1.654 -18.838 -4.204 1.00 97.62 83 VAL A C 1
ATOM 683 O O . VAL A 1 83 ? 1.012 -18.958 -3.161 1.00 97.62 83 VAL A O 1
ATOM 686 N N . LEU A 1 84 ? 2.752 -18.081 -4.278 1.00 96.81 84 LEU A N 1
ATOM 687 C CA . LEU A 1 84 ? 3.339 -17.391 -3.128 1.00 96.81 84 LEU A CA 1
ATOM 688 C C . LEU A 1 84 ? 2.357 -16.403 -2.477 1.00 96.81 84 LEU A C 1
ATOM 690 O O . LEU A 1 84 ? 2.136 -16.458 -1.267 1.00 96.81 84 LEU A O 1
ATOM 694 N N . PHE A 1 85 ? 1.705 -15.551 -3.268 1.00 97.25 85 PHE A N 1
ATOM 695 C CA . PHE A 1 85 ? 0.679 -14.618 -2.794 1.00 97.25 85 PHE A CA 1
ATOM 696 C C . PHE A 1 85 ? -0.485 -15.352 -2.125 1.00 97.25 85 PHE A C 1
ATOM 698 O O . PHE A 1 85 ? -0.932 -14.959 -1.047 1.00 97.25 85 PHE A O 1
ATOM 705 N N . THR A 1 86 ? -0.930 -16.465 -2.713 1.00 97.50 86 THR A N 1
ATOM 706 C CA . THR A 1 86 ? -1.998 -17.291 -2.139 1.00 97.50 86 THR A CA 1
ATOM 707 C C . THR A 1 86 ? -1.589 -17.845 -0.771 1.00 97.50 86 THR A C 1
ATOM 709 O O . THR A 1 86 ? -2.396 -17.833 0.158 1.00 97.50 86 THR A O 1
ATOM 712 N N . LEU A 1 87 ? -0.331 -18.265 -0.590 1.00 97.75 87 LEU A N 1
ATOM 713 C CA . LEU A 1 87 ? 0.177 -18.711 0.713 1.00 97.75 87 LEU A CA 1
ATOM 714 C C . LEU A 1 87 ? 0.164 -17.586 1.759 1.00 97.75 87 LEU A C 1
ATOM 716 O O . LEU A 1 87 ? -0.247 -17.827 2.896 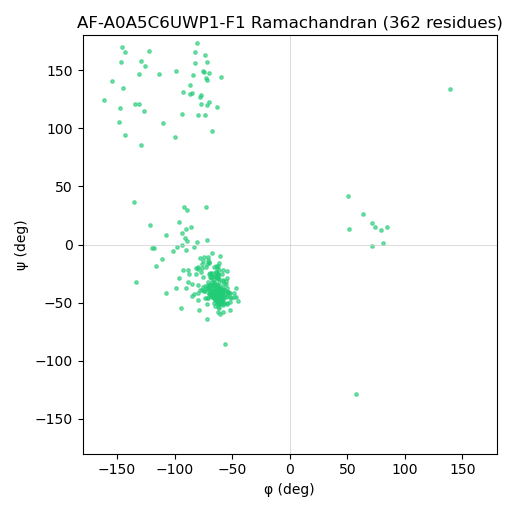1.00 97.75 87 LEU A O 1
ATOM 720 N N . PHE A 1 88 ? 0.537 -16.355 1.394 1.00 97.38 88 PHE A N 1
ATOM 721 C CA . PHE A 1 88 ? 0.415 -15.202 2.298 1.00 97.38 88 PHE A CA 1
ATOM 722 C C . PHE A 1 88 ? -1.040 -14.900 2.664 1.00 97.38 88 PHE A C 1
ATOM 724 O O . PHE A 1 88 ? -1.332 -14.598 3.823 1.00 97.38 88 PHE A O 1
ATOM 731 N N . TYR A 1 89 ? -1.958 -15.033 1.707 1.00 97.00 89 TYR A N 1
ATOM 732 C CA . TYR A 1 89 ? -3.386 -14.808 1.928 1.00 97.00 89 TYR A CA 1
ATOM 733 C C . TYR A 1 89 ? -3.948 -15.852 2.892 1.00 97.00 89 TYR A C 1
ATOM 735 O O . TYR A 1 89 ? -4.609 -15.500 3.869 1.00 97.00 89 TYR A O 1
ATOM 743 N N . LEU A 1 90 ? -3.612 -17.129 2.686 1.00 96.19 90 LEU A N 1
ATOM 744 C CA . LEU A 1 90 ? -3.971 -18.221 3.591 1.00 96.19 90 LEU A CA 1
ATOM 745 C C . LEU A 1 90 ? -3.366 -18.026 4.985 1.00 96.19 90 LEU A C 1
ATOM 747 O O . LEU A 1 90 ? -4.049 -18.252 5.985 1.00 96.19 90 LEU A O 1
ATOM 751 N N . PHE A 1 91 ? -2.114 -17.573 5.073 1.00 96.06 91 PHE A N 1
ATOM 752 C CA . PHE A 1 91 ? -1.459 -17.288 6.348 1.00 96.06 91 PHE A CA 1
ATOM 753 C C . PHE A 1 91 ? -2.167 -16.166 7.118 1.00 96.06 91 PHE A C 1
ATOM 755 O O . PHE A 1 91 ? -2.444 -16.324 8.312 1.00 96.06 91 PHE A O 1
ATOM 762 N N . ALA A 1 92 ? -2.525 -15.070 6.447 1.00 95.50 92 ALA A N 1
ATOM 763 C CA . ALA A 1 92 ? -3.269 -13.967 7.050 1.00 95.50 92 ALA A CA 1
ATOM 764 C C . ALA A 1 92 ? -4.693 -14.373 7.454 1.00 95.50 92 ALA A C 1
ATOM 766 O O . ALA A 1 92 ? -5.108 -14.097 8.583 1.00 95.50 92 ALA A O 1
ATOM 767 N N . TYR A 1 93 ? -5.402 -15.108 6.592 1.00 94.31 93 TYR A N 1
ATOM 768 C CA . TYR A 1 93 ? -6.730 -15.647 6.884 1.00 94.31 93 TYR A CA 1
ATOM 769 C C . TYR A 1 93 ? -6.708 -16.549 8.127 1.00 94.31 93 TYR A C 1
ATOM 771 O O . TYR A 1 93 ? -7.455 -16.325 9.078 1.00 94.31 93 TYR A O 1
ATOM 779 N N . CYS A 1 94 ? -5.784 -17.516 8.182 1.00 93.50 94 CYS A N 1
ATOM 780 C CA . CYS A 1 94 ? -5.616 -18.401 9.338 1.00 93.50 94 CYS A CA 1
ATOM 781 C C . CYS A 1 94 ? -5.229 -17.636 10.613 1.00 93.50 94 CYS A C 1
ATOM 783 O O . CYS A 1 94 ? -5.687 -17.974 11.708 1.00 93.50 94 CYS A O 1
ATOM 785 N N . SER A 1 95 ? -4.367 -16.622 10.496 1.00 92.25 95 SER A N 1
ATOM 786 C CA . SER A 1 95 ? -3.927 -15.811 11.635 1.00 92.25 95 SER A CA 1
ATOM 787 C C . SER A 1 95 ? -5.099 -15.078 12.279 1.00 92.25 95 SER A C 1
ATOM 789 O O . SER A 1 95 ? -5.219 -15.082 13.503 1.00 92.25 95 SER A O 1
ATOM 791 N N . ILE A 1 96 ? -5.999 -14.524 11.468 1.00 89.06 96 ILE A N 1
ATOM 792 C CA . ILE A 1 96 ? -7.183 -13.818 11.956 1.00 89.06 96 ILE A CA 1
ATOM 793 C C . ILE A 1 96 ? -8.281 -14.771 12.411 1.00 89.06 96 ILE A C 1
ATOM 795 O O . ILE A 1 96 ? -8.846 -14.547 13.476 1.00 89.06 96 ILE A O 1
ATOM 799 N N . GLY A 1 97 ? -8.518 -15.883 11.712 1.00 86.94 97 GLY A N 1
ATOM 800 C CA . GLY A 1 97 ? -9.471 -16.896 12.176 1.00 86.94 97 GLY A CA 1
ATOM 801 C C . GLY A 1 97 ? -9.140 -17.402 13.587 1.00 86.94 97 GLY A C 1
ATOM 802 O O . GLY A 1 97 ? -10.025 -17.628 14.408 1.00 86.94 97 GLY A O 1
ATOM 803 N N . ARG A 1 98 ? -7.849 -17.480 13.948 1.00 86.06 98 ARG A N 1
ATOM 804 C CA . ARG A 1 98 ? -7.427 -17.780 15.329 1.00 86.06 98 ARG A CA 1
ATOM 805 C C . ARG A 1 98 ? -7.781 -16.682 16.329 1.00 86.06 98 ARG A C 1
ATOM 807 O O . ARG A 1 98 ? -8.010 -17.009 17.490 1.00 86.06 98 ARG A O 1
ATOM 814 N N . VAL A 1 99 ? -7.760 -15.414 15.922 1.00 86.38 99 VAL A N 1
ATOM 815 C CA . VAL A 1 99 ? -8.188 -14.274 16.750 1.00 86.38 99 VAL A CA 1
ATOM 816 C C . VAL A 1 99 ? -9.698 -14.343 16.974 1.00 86.38 99 VAL A C 1
ATOM 818 O O . VAL A 1 99 ? -10.139 -14.235 18.117 1.00 86.38 99 VAL A O 1
ATOM 821 N N . GLU A 1 100 ? -10.467 -14.636 15.924 1.00 86.19 100 GLU A N 1
ATOM 822 C CA . GLU A 1 100 ? -11.925 -14.786 15.995 1.00 86.19 100 GLU A CA 1
ATOM 823 C C . GLU A 1 100 ? -12.367 -15.965 16.860 1.00 86.19 100 GLU A C 1
ATOM 825 O O . GLU A 1 100 ? -13.284 -15.827 17.669 1.00 86.19 100 GLU A O 1
ATOM 830 N N . ASN A 1 101 ? -11.638 -17.082 16.807 1.00 83.81 101 ASN A N 1
ATOM 831 C CA . ASN A 1 101 ? -11.865 -18.227 17.691 1.00 83.81 101 ASN A CA 1
ATOM 832 C C . ASN A 1 101 ? -11.649 -17.905 19.183 1.00 83.81 101 ASN A C 1
ATOM 834 O O . ASN A 1 101 ? -12.150 -18.633 20.035 1.00 83.81 101 ASN A O 1
ATOM 838 N N . ASN A 1 102 ? -10.947 -16.814 19.521 1.00 81.06 102 ASN A N 1
ATOM 839 C CA . ASN A 1 102 ? -10.842 -16.321 20.902 1.00 81.06 102 ASN A CA 1
ATOM 840 C C . ASN A 1 102 ? -11.955 -15.312 21.258 1.00 81.06 102 ASN A C 1
ATOM 842 O O . ASN A 1 102 ? -11.861 -14.616 22.268 1.00 81.06 102 ASN A O 1
ATOM 846 N N . GLY A 1 103 ? -13.002 -15.209 20.432 1.00 78.94 103 GLY A N 1
ATOM 847 C CA . GLY A 1 103 ? -14.199 -14.409 20.690 1.00 78.94 103 GLY A CA 1
ATOM 848 C C . GLY A 1 103 ? -14.092 -12.929 20.318 1.00 78.94 103 GLY A C 1
ATOM 849 O O . GLY A 1 103 ? -14.918 -12.140 20.782 1.00 78.94 103 GLY A O 1
ATOM 850 N N . LEU A 1 104 ? -13.088 -12.533 19.528 1.00 82.50 104 LEU A N 1
ATOM 851 C CA . LEU A 1 104 ? -12.940 -11.171 18.998 1.00 82.50 104 LEU A CA 1
ATOM 852 C C . LEU A 1 104 ? -13.590 -11.087 17.615 1.00 82.50 104 LEU A C 1
ATOM 854 O O . LEU A 1 104 ? -13.332 -11.926 16.764 1.00 82.50 104 LEU A O 1
ATOM 858 N N . LYS A 1 105 ? -14.427 -10.082 17.364 1.00 84.50 105 LYS A N 1
ATOM 859 C CA . LYS A 1 105 ? -15.033 -9.904 16.034 1.00 84.50 105 LYS A CA 1
ATOM 860 C C . LYS A 1 105 ? -14.090 -9.121 15.134 1.00 84.50 105 LYS A C 1
ATOM 862 O O . LYS A 1 105 ? -13.639 -8.051 15.534 1.00 84.50 105 LYS A O 1
ATOM 867 N N . THR A 1 106 ? -13.833 -9.608 13.922 1.00 87.56 106 THR A N 1
ATOM 868 C CA . THR A 1 106 ? -13.016 -8.883 12.942 1.00 87.56 106 THR A CA 1
ATOM 869 C C . THR A 1 106 ? -13.769 -8.633 11.641 1.00 87.56 106 THR A C 1
ATOM 871 O O . THR A 1 106 ? -14.823 -9.204 11.364 1.00 87.56 106 THR A O 1
ATOM 874 N N . GLY A 1 107 ? -13.214 -7.746 10.822 1.00 86.69 107 GLY A N 1
ATOM 875 C CA . GLY A 1 107 ? -13.688 -7.445 9.480 1.00 86.69 107 GLY A CA 1
ATOM 876 C C . GLY A 1 107 ? -13.078 -8.323 8.399 1.00 86.69 107 GLY A C 1
ATOM 877 O O . GLY A 1 107 ? -12.926 -7.833 7.285 1.00 86.69 107 GLY A O 1
ATOM 878 N N . LEU A 1 108 ? -12.702 -9.572 8.698 1.00 88.50 108 LEU A N 1
ATOM 879 C CA . LEU A 1 108 ? -11.998 -10.467 7.769 1.00 88.50 108 LEU A CA 1
ATOM 880 C C . LEU A 1 108 ? -12.629 -10.481 6.366 1.00 88.50 108 LEU A C 1
ATOM 882 O O . LEU A 1 108 ? -11.938 -10.313 5.361 1.00 88.50 108 LEU A O 1
ATOM 886 N N . ASN A 1 109 ? -13.958 -10.581 6.308 1.00 87.56 109 ASN A N 1
ATOM 887 C CA . ASN A 1 109 ? -14.714 -10.607 5.056 1.00 87.56 109 ASN A CA 1
ATOM 888 C C . ASN A 1 109 ? -14.624 -9.295 4.264 1.00 87.56 109 ASN A C 1
ATOM 890 O O . ASN A 1 109 ? -14.584 -9.338 3.040 1.00 87.56 109 ASN A O 1
ATOM 894 N N . TRP A 1 110 ? -14.544 -8.136 4.927 1.00 88.75 110 TRP A N 1
ATOM 895 C CA . TRP A 1 110 ? -14.412 -6.840 4.244 1.00 88.75 110 TRP A CA 1
ATOM 896 C C . TRP A 1 110 ? -13.106 -6.708 3.468 1.00 88.75 110 TRP A C 1
ATOM 898 O O . TRP A 1 110 ? -13.041 -5.921 2.526 1.00 88.75 110 TRP A O 1
ATOM 908 N N . LEU A 1 111 ? -12.085 -7.468 3.863 1.00 90.94 111 LEU A N 1
ATOM 909 C CA . LEU A 1 111 ? -10.805 -7.508 3.179 1.00 90.94 111 LEU A CA 1
ATOM 910 C C . LEU A 1 111 ? -10.740 -8.650 2.159 1.00 90.94 111 LEU A C 1
ATOM 912 O O . LEU A 1 111 ? -10.478 -8.404 0.987 1.00 90.94 111 LEU A O 1
ATOM 916 N N . PHE A 1 112 ? -10.999 -9.891 2.580 1.00 92.25 112 PHE A N 1
ATOM 917 C CA . PHE A 1 112 ? -10.815 -11.067 1.720 1.00 92.25 112 PHE A CA 1
ATOM 918 C C . PHE A 1 112 ? -11.912 -11.259 0.673 1.00 92.25 112 PHE A C 1
ATOM 920 O O . PHE A 1 112 ? -11.689 -11.988 -0.284 1.00 92.25 112 PHE A O 1
ATOM 927 N N . LEU A 1 113 ? -13.077 -10.617 0.800 1.00 93.25 113 LEU A N 1
ATOM 928 C CA . LEU A 1 113 ? -14.076 -10.586 -0.278 1.00 93.25 113 LEU A CA 1
ATOM 929 C C . LEU A 1 113 ? -13.929 -9.349 -1.169 1.00 93.25 113 LEU A C 1
ATOM 931 O O . LEU A 1 113 ? -14.702 -9.169 -2.107 1.00 93.25 113 LEU A O 1
ATOM 935 N N . ASN A 1 114 ? -12.958 -8.481 -0.880 1.00 94.94 114 ASN A N 1
ATOM 936 C CA . ASN A 1 114 ? -12.765 -7.268 -1.647 1.00 94.94 114 ASN A CA 1
ATOM 937 C C . ASN A 1 114 ? -12.066 -7.578 -2.980 1.00 94.94 114 ASN A C 1
ATOM 939 O O . ASN A 1 114 ? -10.933 -8.069 -2.955 1.00 94.94 114 ASN A O 1
ATOM 943 N N . PRO A 1 115 ? -12.675 -7.270 -4.139 1.00 95.00 115 PRO A N 1
ATOM 944 C CA . PRO A 1 115 ? -12.076 -7.578 -5.435 1.00 95.00 115 PRO A CA 1
ATOM 945 C C . PRO A 1 115 ? -10.745 -6.854 -5.664 1.00 95.00 115 PRO A C 1
ATOM 947 O O . PRO A 1 115 ? -9.896 -7.392 -6.368 1.00 95.00 115 PRO A O 1
ATOM 950 N N . LEU A 1 116 ? -10.523 -5.692 -5.035 1.00 96.00 116 LEU A N 1
ATOM 951 C CA . LEU A 1 116 ? -9.263 -4.950 -5.132 1.00 96.00 116 LEU A CA 1
ATOM 952 C C . LEU A 1 116 ? -8.073 -5.778 -4.643 1.00 96.00 116 LEU A C 1
ATOM 954 O O . LEU A 1 116 ? -7.024 -5.764 -5.276 1.00 96.00 116 LEU A O 1
ATOM 958 N N . LEU A 1 117 ? -8.240 -6.539 -3.555 1.00 95.69 117 LEU A N 1
ATOM 959 C CA . LEU A 1 117 ? -7.171 -7.384 -3.024 1.00 95.69 117 LEU A CA 1
ATOM 960 C C . LEU A 1 117 ? -6.739 -8.437 -4.047 1.00 95.69 117 LEU A C 1
ATOM 962 O O . LEU A 1 117 ? -5.555 -8.580 -4.334 1.00 95.69 117 LEU A O 1
ATOM 966 N N . TRP A 1 118 ? -7.709 -9.147 -4.618 1.00 95.00 118 TRP A N 1
ATOM 967 C CA . TRP A 1 118 ? -7.445 -10.220 -5.571 1.00 95.00 118 TRP A CA 1
ATOM 968 C C . TRP A 1 118 ? -6.924 -9.691 -6.902 1.00 95.00 118 TRP A C 1
ATOM 970 O O . TRP A 1 118 ? -5.984 -10.264 -7.446 1.00 95.00 118 TRP A O 1
ATOM 980 N N . LEU A 1 119 ? -7.503 -8.605 -7.418 1.00 95.31 119 LEU A N 1
ATOM 981 C CA . LEU A 1 119 ? -7.087 -8.032 -8.693 1.00 95.31 119 LEU A CA 1
ATOM 982 C C . LEU A 1 119 ? -5.661 -7.488 -8.610 1.00 95.31 119 LEU A C 1
ATOM 984 O O . LEU A 1 119 ? -4.827 -7.849 -9.434 1.00 95.31 119 LEU A O 1
ATOM 988 N N . GLU A 1 120 ? -5.366 -6.675 -7.597 1.00 96.06 120 GLU A N 1
ATOM 989 C CA . GLU A 1 120 ? -4.067 -6.013 -7.505 1.00 96.06 120 GLU A CA 1
ATOM 990 C C . GLU A 1 120 ? -2.981 -6.938 -6.974 1.00 96.06 120 GLU A C 1
ATOM 992 O O . GLU A 1 120 ? -1.873 -6.956 -7.501 1.00 96.06 120 GLU A O 1
ATOM 997 N N . GLY A 1 121 ? -3.290 -7.750 -5.964 1.00 95.25 121 GLY A N 1
ATOM 998 C CA . GLY A 1 121 ? -2.316 -8.671 -5.400 1.00 95.25 121 GLY A CA 1
ATOM 999 C C . GLY A 1 121 ? -2.120 -9.922 -6.250 1.00 95.25 121 GLY A C 1
ATOM 1000 O O . GLY A 1 121 ? -1.006 -10.212 -6.649 1.00 95.25 121 GLY A O 1
ATOM 1001 N N . LEU A 1 122 ? -3.172 -10.685 -6.556 1.00 94.19 122 LEU A N 1
ATOM 1002 C CA . LEU A 1 122 ? -3.024 -11.949 -7.300 1.00 94.19 122 LEU A CA 1
ATOM 1003 C C . LEU A 1 122 ? -3.083 -11.785 -8.823 1.00 94.19 122 LEU A C 1
ATOM 1005 O O . LEU A 1 122 ? -2.442 -12.547 -9.553 1.00 94.19 122 LEU A O 1
ATOM 1009 N N . GLY A 1 123 ? -3.854 -10.816 -9.312 1.00 93.75 123 GLY A N 1
ATOM 1010 C CA . GLY A 1 123 ? -3.949 -10.509 -10.735 1.00 93.75 123 GLY A CA 1
ATOM 1011 C C . GLY A 1 123 ? -2.679 -9.835 -11.245 1.00 93.75 123 GLY A C 1
ATOM 1012 O O . GLY A 1 123 ? -1.976 -10.428 -12.064 1.00 93.75 123 GLY A 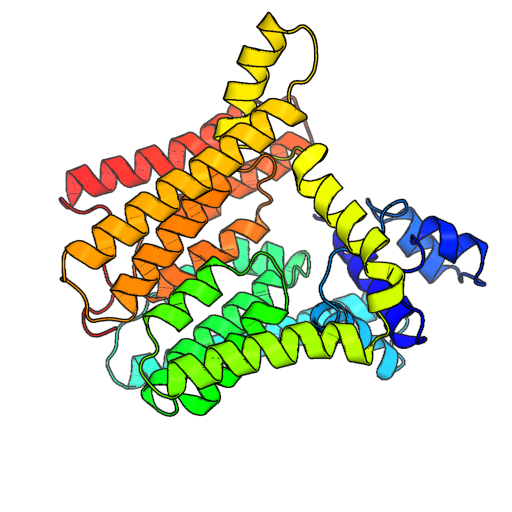O 1
ATOM 1013 N N . ASN A 1 124 ? -2.399 -8.638 -10.721 1.00 95.12 124 ASN A N 1
ATOM 1014 C CA . ASN A 1 124 ? -1.302 -7.756 -11.134 1.00 95.12 124 ASN A CA 1
ATOM 1015 C C . ASN A 1 124 ? 0.015 -7.987 -10.364 1.00 95.12 124 ASN A C 1
ATOM 1017 O O . ASN A 1 124 ? 1.022 -7.382 -10.713 1.00 95.12 124 ASN A O 1
ATOM 1021 N N . LEU A 1 125 ? 0.032 -8.860 -9.348 1.00 96.25 125 LEU A N 1
ATOM 1022 C CA . LEU A 1 125 ? 1.225 -9.184 -8.549 1.00 96.25 125 LEU A CA 1
ATOM 1023 C C . LEU A 1 125 ? 1.793 -8.014 -7.736 1.00 96.25 125 LEU A C 1
ATOM 1025 O O . LEU A 1 125 ? 2.964 -8.033 -7.399 1.00 96.25 125 LEU A O 1
ATOM 1029 N N . HIS A 1 126 ? 1.000 -7.012 -7.354 1.00 96.06 126 HIS A N 1
ATOM 1030 C CA . HIS A 1 126 ? 1.498 -5.919 -6.515 1.00 96.06 126 HIS A CA 1
ATOM 1031 C C . HIS A 1 126 ? 1.797 -6.383 -5.084 1.00 96.06 126 HIS A C 1
ATOM 1033 O O . HIS A 1 126 ? 0.905 -6.838 -4.359 1.00 96.06 126 HIS A O 1
ATOM 1039 N N . VAL A 1 127 ? 3.045 -6.190 -4.641 1.00 95.81 127 VAL A N 1
ATOM 1040 C CA . VAL A 1 127 ? 3.542 -6.602 -3.313 1.00 95.81 127 VAL A CA 1
ATOM 1041 C C . VAL A 1 127 ? 2.705 -6.062 -2.148 1.00 95.81 127 VAL A C 1
ATOM 1043 O O . VAL A 1 127 ? 2.675 -6.670 -1.080 1.00 95.81 127 VAL A O 1
ATOM 1046 N N . GLU A 1 128 ? 1.958 -4.972 -2.333 1.00 96.12 128 GLU A N 1
ATOM 1047 C CA . GLU A 1 128 ? 0.974 -4.470 -1.374 1.00 96.12 128 GLU A CA 1
ATOM 1048 C C . GLU A 1 128 ? 0.049 -5.569 -0.837 1.00 96.12 128 GLU A C 1
ATOM 1050 O O . GLU A 1 128 ? -0.237 -5.588 0.361 1.00 96.12 128 GLU A O 1
ATOM 1055 N N . GLY A 1 129 ? -0.354 -6.528 -1.679 1.00 96.38 129 GLY A N 1
ATOM 1056 C CA . GLY A 1 129 ? -1.137 -7.687 -1.254 1.00 96.38 129 GLY A CA 1
ATOM 1057 C C . GLY A 1 129 ? -0.423 -8.537 -0.192 1.00 96.38 129 GLY A C 1
ATOM 1058 O O . GLY A 1 129 ? -1.041 -8.946 0.792 1.00 96.38 129 GLY A O 1
ATOM 1059 N N . ILE A 1 130 ? 0.885 -8.762 -0.342 1.00 96.75 130 ILE A N 1
ATOM 1060 C CA . ILE A 1 130 ? 1.720 -9.461 0.648 1.00 96.75 130 ILE A CA 1
ATOM 1061 C C . ILE A 1 130 ? 1.930 -8.584 1.886 1.00 96.75 130 ILE A C 1
ATOM 1063 O O . ILE A 1 130 ? 1.751 -9.057 3.010 1.00 96.75 130 ILE A O 1
ATOM 1067 N N . ILE A 1 131 ? 2.264 -7.304 1.696 1.00 97.31 131 ILE A N 1
ATOM 1068 C CA . ILE A 1 131 ? 2.531 -6.342 2.777 1.00 97.31 131 ILE A CA 1
ATOM 1069 C C . ILE A 1 131 ? 1.385 -6.329 3.781 1.00 97.31 131 ILE A C 1
ATOM 1071 O O . ILE A 1 131 ? 1.629 -6.458 4.986 1.00 97.31 131 ILE A O 1
ATOM 1075 N N . ILE A 1 132 ? 0.144 -6.206 3.298 1.00 96.50 132 ILE A N 1
ATOM 1076 C CA . ILE A 1 132 ? -1.019 -6.148 4.183 1.00 96.50 132 ILE A CA 1
ATOM 1077 C C . ILE A 1 132 ? -1.273 -7.492 4.869 1.00 96.50 132 ILE A C 1
ATOM 1079 O O . ILE A 1 132 ? -1.646 -7.509 6.040 1.00 96.50 132 ILE A O 1
ATOM 1083 N N . CYS A 1 133 ? -1.011 -8.620 4.201 1.00 96.56 133 CYS A N 1
ATOM 1084 C CA . CYS A 1 133 ? -1.155 -9.946 4.802 1.00 96.56 133 CYS A CA 1
ATOM 1085 C C . CYS A 1 133 ? -0.163 -10.148 5.953 1.00 96.56 133 CYS A C 1
ATOM 1087 O O . CYS A 1 133 ? -0.540 -10.644 7.020 1.00 96.56 133 CYS A O 1
ATOM 1089 N N . ILE A 1 134 ? 1.088 -9.708 5.782 1.00 97.19 134 ILE A N 1
ATOM 1090 C CA . ILE A 1 134 ? 2.100 -9.743 6.843 1.00 97.19 134 ILE A CA 1
ATOM 1091 C C . ILE A 1 134 ? 1.711 -8.792 7.984 1.00 97.19 134 ILE A C 1
ATOM 1093 O O . ILE A 1 134 ? 1.751 -9.204 9.143 1.00 97.19 134 ILE A O 1
ATOM 1097 N N . ALA A 1 135 ? 1.280 -7.560 7.686 1.00 96.75 135 ALA A N 1
ATOM 1098 C CA . ALA A 1 135 ? 0.853 -6.592 8.702 1.00 96.75 135 ALA A CA 1
ATOM 1099 C C . ALA A 1 135 ? -0.327 -7.111 9.540 1.00 96.75 135 ALA A C 1
ATOM 1101 O O . ALA A 1 135 ? -0.317 -7.036 10.768 1.00 96.75 135 ALA A O 1
ATOM 1102 N N . ILE A 1 136 ? -1.331 -7.693 8.890 1.00 94.44 136 ILE A N 1
ATOM 1103 C CA . ILE A 1 136 ? -2.503 -8.260 9.559 1.00 94.44 136 ILE A CA 1
ATOM 1104 C C . ILE A 1 136 ? -2.112 -9.455 10.425 1.00 94.44 136 ILE A C 1
ATOM 1106 O O . ILE A 1 136 ? -2.534 -9.551 11.578 1.00 94.44 136 ILE A O 1
ATOM 1110 N N . SER A 1 137 ? -1.254 -10.333 9.909 1.00 95.56 137 SER A N 1
ATOM 1111 C CA . SER A 1 137 ? -0.737 -11.471 10.672 1.00 95.56 137 SER A CA 1
ATOM 1112 C C . SER A 1 137 ? 0.073 -11.014 11.885 1.00 95.56 137 SER A C 1
ATOM 1114 O O . SER A 1 137 ? -0.096 -11.553 12.978 1.00 95.56 137 SER A O 1
ATOM 1116 N N . ALA A 1 138 ? 0.902 -9.976 11.731 1.00 95.69 138 ALA A N 1
ATOM 1117 C CA . ALA A 1 138 ? 1.638 -9.361 12.829 1.00 95.69 138 ALA A CA 1
ATOM 1118 C C . ALA A 1 138 ? 0.684 -8.843 13.911 1.00 95.69 138 ALA A C 1
ATOM 1120 O O . ALA A 1 138 ? 0.892 -9.105 15.097 1.00 95.69 138 ALA A O 1
ATOM 1121 N N . ALA A 1 139 ? -0.402 -8.174 13.517 1.00 93.06 139 ALA A N 1
ATOM 1122 C CA . ALA A 1 139 ? -1.390 -7.696 14.470 1.00 93.06 139 ALA A CA 1
ATOM 1123 C C . ALA A 1 139 ? -2.144 -8.836 15.171 1.00 93.06 139 ALA A C 1
ATOM 1125 O O . ALA A 1 139 ? -2.293 -8.811 16.390 1.00 93.06 139 ALA A O 1
ATOM 1126 N N . ALA A 1 140 ? -2.530 -9.883 14.444 1.00 92.25 140 ALA A N 1
ATOM 1127 C CA . ALA A 1 140 ? -3.150 -11.072 15.023 1.00 92.25 140 ALA A CA 1
ATOM 1128 C C . ALA A 1 140 ? -2.234 -11.789 16.036 1.00 92.25 140 ALA A C 1
ATOM 1130 O O . ALA A 1 140 ? -2.670 -12.243 17.095 1.00 92.25 140 ALA A O 1
ATOM 1131 N N . ILE A 1 141 ? -0.937 -11.872 15.739 1.00 92.50 141 ILE A N 1
ATOM 1132 C CA . ILE A 1 141 ? 0.057 -12.539 16.587 1.00 92.50 141 ILE A CA 1
ATOM 1133 C C . ILE A 1 141 ? 0.418 -11.697 17.815 1.00 92.50 141 ILE A C 1
ATOM 1135 O O . ILE A 1 141 ? 0.753 -12.264 18.858 1.00 92.50 141 ILE A O 1
ATOM 1139 N N . ALA A 1 142 ? 0.310 -10.367 17.745 1.00 91.44 142 ALA A N 1
ATOM 1140 C CA . ALA A 1 142 ? 0.678 -9.458 18.834 1.00 91.44 142 ALA A CA 1
ATOM 1141 C C . ALA A 1 142 ? -0.074 -9.723 20.152 1.00 91.44 142 ALA A C 1
ATOM 1143 O O . ALA A 1 142 ? 0.433 -9.375 21.221 1.00 91.44 142 ALA A O 1
ATOM 1144 N N . TYR A 1 143 ? -1.241 -10.373 20.098 1.00 84.50 143 TYR A N 1
ATOM 1145 C CA . TYR A 1 143 ? -1.990 -10.800 21.283 1.00 84.50 143 TYR A CA 1
ATOM 1146 C C . TYR A 1 143 ? -1.309 -11.938 22.055 1.00 84.50 143 TYR A C 1
ATOM 1148 O O . TYR A 1 143 ? -1.487 -12.041 23.265 1.00 84.50 143 TYR A O 1
ATOM 1156 N N . LYS A 1 144 ? -0.515 -12.778 21.379 1.00 87.31 144 LYS A N 1
ATOM 1157 C CA . LYS A 1 144 ? 0.185 -13.925 21.982 1.00 87.31 144 LYS A CA 1
ATOM 1158 C C . LYS A 1 144 ? 1.688 -13.699 22.105 1.00 87.31 144 LYS A C 1
ATOM 1160 O O . LYS A 1 144 ? 2.283 -14.051 23.117 1.00 87.31 144 LYS A O 1
ATOM 1165 N N . ASN A 1 145 ? 2.311 -13.117 21.082 1.00 92.19 145 ASN A N 1
ATOM 1166 C CA . ASN A 1 145 ? 3.754 -12.915 21.022 1.00 92.19 145 ASN A CA 1
ATOM 1167 C C . ASN A 1 145 ? 4.094 -11.574 20.357 1.00 92.19 145 ASN A C 1
ATOM 1169 O O . ASN A 1 145 ? 4.223 -11.464 19.138 1.00 92.19 145 ASN A O 1
ATOM 1173 N N . ARG A 1 146 ? 4.287 -10.543 21.185 1.00 92.38 146 ARG A N 1
ATOM 1174 C CA . ARG A 1 146 ? 4.621 -9.186 20.723 1.00 92.38 146 ARG A CA 1
ATOM 1175 C C . ARG A 1 146 ? 6.007 -9.064 20.088 1.00 92.38 146 ARG A C 1
ATOM 1177 O O . ARG A 1 146 ? 6.216 -8.152 19.297 1.00 92.38 146 ARG A O 1
ATOM 1184 N N . VAL A 1 147 ? 6.945 -9.952 20.421 1.00 94.75 147 VAL A N 1
ATOM 1185 C CA . VAL A 1 147 ? 8.286 -9.950 19.814 1.00 94.75 147 VAL A CA 1
ATOM 1186 C C . VAL A 1 147 ? 8.193 -10.428 18.371 1.00 94.75 147 VAL A C 1
ATOM 1188 O O . VAL A 1 147 ? 8.638 -9.726 17.468 1.00 94.75 147 VAL A O 1
ATOM 1191 N N . PHE A 1 148 ? 7.544 -11.573 18.143 1.00 95.50 148 PHE A N 1
ATOM 1192 C CA . PHE A 1 148 ? 7.366 -12.104 16.794 1.00 95.50 148 PHE A CA 1
ATOM 1193 C C . PHE A 1 148 ? 6.480 -11.196 15.930 1.00 95.50 148 PHE A C 1
ATOM 1195 O O . PHE A 1 148 ? 6.789 -10.962 14.765 1.00 95.50 148 PHE A O 1
ATOM 1202 N N . ALA A 1 149 ? 5.447 -10.585 16.521 1.00 95.06 149 ALA A N 1
ATOM 1203 C CA . ALA A 1 149 ? 4.671 -9.539 15.860 1.00 95.06 149 ALA A CA 1
ATOM 1204 C C . ALA A 1 149 ? 5.531 -8.338 15.436 1.00 95.06 149 ALA A C 1
ATOM 1206 O O . ALA A 1 149 ? 5.362 -7.835 14.331 1.00 95.06 149 ALA A O 1
ATOM 1207 N N . GLY A 1 150 ? 6.473 -7.903 16.281 1.00 95.19 150 GLY A N 1
ATOM 1208 C CA . GLY A 1 150 ? 7.431 -6.850 15.940 1.00 95.19 150 GLY A CA 1
ATOM 1209 C C . GLY A 1 150 ? 8.288 -7.204 14.725 1.00 95.19 150 GLY A C 1
ATOM 1210 O O . GLY A 1 150 ? 8.426 -6.375 13.835 1.00 95.19 150 GLY A O 1
ATOM 1211 N N . ILE A 1 151 ? 8.789 -8.440 14.643 1.00 95.44 151 ILE A N 1
ATOM 1212 C CA . ILE A 1 151 ? 9.577 -8.919 13.493 1.00 95.44 151 ILE A CA 1
ATOM 1213 C C . ILE A 1 151 ? 8.743 -8.885 12.206 1.00 95.44 151 ILE A C 1
ATOM 1215 O O . ILE A 1 151 ? 9.171 -8.302 11.212 1.00 95.44 151 ILE A O 1
ATOM 1219 N N . LEU A 1 152 ? 7.535 -9.460 12.228 1.00 96.31 152 LEU A N 1
ATOM 1220 C CA . LEU A 1 152 ? 6.647 -9.471 11.060 1.00 96.31 152 LEU A CA 1
ATOM 1221 C C . LEU A 1 152 ? 6.248 -8.051 10.634 1.00 96.31 152 LEU A C 1
ATOM 1223 O O . LEU A 1 152 ? 6.274 -7.733 9.447 1.00 96.31 152 LEU A O 1
ATOM 1227 N N . ALA A 1 153 ? 5.929 -7.179 11.593 1.00 96.56 153 ALA A N 1
ATOM 1228 C CA . ALA A 1 153 ? 5.626 -5.780 11.316 1.00 96.56 153 ALA A CA 1
ATOM 1229 C C . ALA A 1 153 ? 6.815 -5.062 10.659 1.00 96.56 153 ALA A C 1
ATOM 1231 O O . ALA A 1 153 ? 6.614 -4.302 9.716 1.00 96.56 153 ALA A O 1
ATOM 1232 N N . SER A 1 154 ? 8.049 -5.313 11.112 1.00 96.00 154 SER A N 1
ATOM 1233 C CA . SER A 1 154 ? 9.246 -4.723 10.504 1.00 96.00 154 SER A CA 1
ATOM 1234 C C . SER A 1 154 ? 9.454 -5.202 9.067 1.00 96.00 154 SER A C 1
ATOM 1236 O O . SER A 1 154 ? 9.731 -4.378 8.201 1.00 96.00 154 SER A O 1
ATOM 1238 N N . ILE A 1 155 ? 9.250 -6.495 8.788 1.00 95.31 155 ILE A N 1
ATOM 1239 C CA . ILE A 1 155 ? 9.308 -7.045 7.422 1.00 95.31 155 ILE A CA 1
ATOM 1240 C C . ILE A 1 155 ? 8.262 -6.370 6.526 1.00 95.31 155 ILE A C 1
ATOM 1242 O O . ILE A 1 155 ? 8.598 -5.901 5.444 1.00 95.31 155 ILE A O 1
ATOM 1246 N N . SER A 1 156 ? 7.014 -6.260 6.996 1.00 96.12 156 SER A N 1
ATOM 1247 C CA . SER A 1 156 ? 5.929 -5.597 6.257 1.00 96.12 156 SER A CA 1
ATOM 1248 C C . SER A 1 156 ? 6.283 -4.155 5.876 1.00 96.12 156 SER A C 1
ATOM 1250 O O . SER A 1 156 ? 6.054 -3.748 4.741 1.00 96.12 156 SER A O 1
ATOM 1252 N N . VAL A 1 157 ? 6.887 -3.401 6.801 1.00 94.75 157 VAL A N 1
ATOM 1253 C CA . VAL A 1 157 ? 7.283 -2.008 6.557 1.00 94.75 157 VAL A CA 1
ATOM 1254 C C . VAL A 1 157 ? 8.450 -1.911 5.567 1.00 94.75 157 VAL A C 1
ATOM 1256 O O . VAL A 1 157 ? 8.448 -1.063 4.681 1.00 94.75 157 VAL A O 1
ATOM 1259 N N . VAL A 1 158 ? 9.450 -2.785 5.679 1.00 93.81 158 VAL A N 1
ATOM 1260 C CA . VAL A 1 158 ? 10.662 -2.712 4.841 1.00 93.81 158 VAL A CA 1
ATOM 1261 C C . VAL A 1 158 ? 10.411 -3.144 3.392 1.00 93.81 158 VAL A C 1
ATOM 1263 O O . VAL A 1 158 ? 11.159 -2.750 2.501 1.00 93.81 158 VAL A O 1
ATOM 1266 N N . LEU A 1 159 ? 9.337 -3.887 3.115 1.00 92.50 159 LEU A N 1
ATOM 1267 C CA . LEU A 1 159 ? 8.983 -4.293 1.750 1.00 92.50 159 LEU A CA 1
ATOM 1268 C C . LEU A 1 159 ? 8.685 -3.127 0.805 1.00 92.50 159 LEU A C 1
ATOM 1270 O O . LEU A 1 159 ? 8.896 -3.249 -0.396 1.00 92.50 159 LEU A O 1
ATOM 1274 N N . LYS A 1 160 ? 8.188 -1.996 1.312 1.00 90.56 160 LYS A N 1
ATOM 1275 C CA . LYS A 1 160 ? 7.943 -0.822 0.471 1.00 90.56 160 LYS A CA 1
ATOM 1276 C C . LYS A 1 160 ? 7.981 0.458 1.284 1.00 90.56 160 LYS A C 1
ATOM 1278 O O . LYS A 1 160 ? 7.425 0.533 2.376 1.00 90.56 160 LYS A O 1
ATOM 1283 N N . ILE A 1 161 ? 8.566 1.504 0.710 1.00 78.94 161 ILE A N 1
ATOM 1284 C CA . ILE A 1 161 ? 8.709 2.814 1.363 1.00 78.94 161 ILE A CA 1
ATOM 1285 C C . ILE A 1 161 ? 7.336 3.452 1.671 1.00 78.94 161 ILE A C 1
ATOM 1287 O O . ILE A 1 161 ? 7.186 4.157 2.667 1.00 78.94 161 ILE A O 1
ATOM 1291 N N . SER A 1 162 ? 6.296 3.152 0.882 1.00 81.62 162 SER A N 1
ATOM 1292 C CA . SER A 1 162 ? 4.932 3.686 1.051 1.00 81.62 162 SER A CA 1
ATOM 1293 C C . SER A 1 162 ? 4.153 3.125 2.257 1.00 81.62 162 SER A C 1
ATOM 1295 O O . SER A 1 162 ? 2.996 3.483 2.472 1.00 81.62 162 SER A O 1
ATOM 1297 N N . THR A 1 163 ? 4.765 2.284 3.094 1.00 89.75 163 THR A N 1
ATOM 1298 C CA . THR A 1 163 ? 4.121 1.622 4.247 1.00 89.75 163 THR A CA 1
ATOM 1299 C C . THR A 1 163 ? 4.114 2.452 5.536 1.00 89.75 163 THR A C 1
ATOM 1301 O O . THR A 1 163 ? 3.813 1.932 6.615 1.00 89.75 163 THR A O 1
ATOM 1304 N N . LEU A 1 164 ? 4.380 3.761 5.456 1.00 88.81 164 LEU A N 1
ATOM 1305 C CA . LEU A 1 164 ? 4.391 4.668 6.610 1.00 88.81 164 LEU A CA 1
ATOM 1306 C C . LEU A 1 164 ? 3.149 4.539 7.524 1.00 88.81 164 LEU A C 1
ATOM 1308 O O . LEU A 1 164 ? 3.331 4.498 8.743 1.00 88.81 164 LEU A O 1
ATOM 1312 N N . PRO A 1 165 ? 1.904 4.406 7.019 1.00 90.25 165 PRO A N 1
ATOM 1313 C CA . PRO A 1 165 ? 0.742 4.193 7.887 1.00 90.25 165 PRO A CA 1
ATOM 1314 C C . PRO A 1 165 ? 0.835 2.919 8.743 1.00 90.25 165 PRO A C 1
ATOM 1316 O O . PRO A 1 165 ? 0.469 2.939 9.918 1.00 90.25 165 PRO A O 1
ATOM 1319 N N . ILE A 1 166 ? 1.376 1.828 8.189 1.00 91.38 166 ILE A N 1
ATOM 1320 C CA . ILE A 1 166 ? 1.606 0.561 8.902 1.00 91.38 166 ILE A CA 1
ATOM 1321 C C . ILE A 1 166 ? 2.692 0.755 9.968 1.00 91.38 166 ILE A C 1
ATOM 1323 O O . ILE A 1 166 ? 2.525 0.333 11.114 1.00 91.38 166 ILE A O 1
ATOM 1327 N N . PHE A 1 167 ? 3.775 1.459 9.627 1.00 93.12 167 PHE A N 1
ATOM 1328 C CA . PHE A 1 167 ? 4.826 1.799 10.584 1.00 93.12 167 PHE A CA 1
ATOM 1329 C C . PHE A 1 167 ? 4.293 2.620 11.768 1.00 93.12 167 PHE A C 1
ATOM 1331 O O . PHE A 1 167 ? 4.582 2.304 12.928 1.00 93.12 167 PHE A O 1
ATOM 1338 N N . LEU A 1 168 ? 3.488 3.652 11.497 1.00 90.38 168 LEU A N 1
ATOM 1339 C CA . LEU A 1 168 ? 2.883 4.497 12.529 1.00 90.38 168 LEU A CA 1
ATOM 1340 C C . LEU A 1 168 ? 1.920 3.704 13.415 1.00 90.38 168 LEU A C 1
ATOM 1342 O O . LEU A 1 168 ? 1.991 3.824 14.639 1.00 90.38 168 LEU A O 1
ATOM 1346 N N . TYR A 1 169 ? 1.079 2.856 12.818 1.00 91.12 169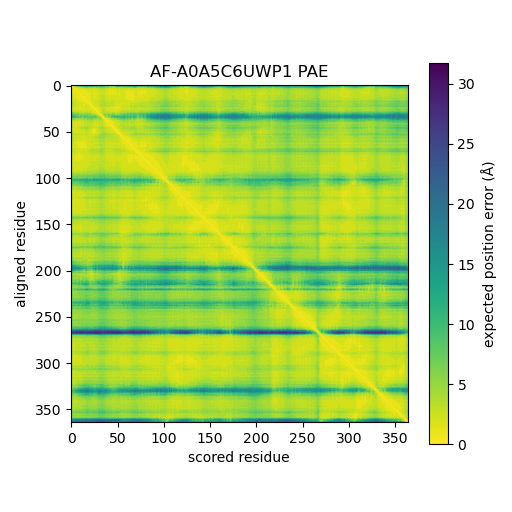 TYR A N 1
ATOM 1347 C CA . TYR A 1 169 ? 0.171 1.969 13.544 1.00 91.12 169 TYR A CA 1
ATOM 1348 C C . TYR A 1 169 ? 0.911 1.137 14.603 1.00 91.12 169 TYR A C 1
ATOM 1350 O O . TYR A 1 169 ? 0.611 1.236 15.796 1.00 91.12 169 TYR A O 1
ATOM 1358 N N . PHE A 1 170 ? 1.932 0.374 14.195 1.00 91.94 170 PHE A N 1
ATOM 1359 C CA . PHE A 1 170 ? 2.682 -0.482 15.119 1.00 91.94 170 PHE A CA 1
ATOM 1360 C C . PHE A 1 170 ? 3.526 0.313 16.118 1.00 91.94 170 PHE A C 1
ATOM 1362 O O . PHE A 1 170 ? 3.627 -0.082 17.279 1.00 91.94 170 PHE A O 1
ATOM 1369 N N . THR A 1 171 ? 4.084 1.459 15.716 1.00 91.56 171 THR A N 1
ATOM 1370 C CA . THR A 1 171 ? 4.852 2.333 16.620 1.00 91.56 171 THR A CA 1
ATOM 1371 C C . THR A 1 171 ? 3.999 2.859 17.772 1.00 91.56 171 THR A C 1
ATOM 1373 O O . THR A 1 171 ? 4.483 2.966 18.901 1.00 91.56 171 THR A O 1
ATOM 1376 N N . LEU A 1 172 ? 2.741 3.203 17.502 1.00 88.50 172 LEU A N 1
ATOM 1377 C CA . LEU A 1 172 ? 1.839 3.788 18.494 1.00 88.50 172 LEU A CA 1
ATOM 1378 C C . LEU A 1 172 ? 1.132 2.724 19.337 1.00 88.50 172 LEU A C 1
ATOM 1380 O O . LEU A 1 172 ? 0.918 2.918 20.541 1.00 88.50 172 LEU A O 1
ATOM 1384 N N . TRP A 1 173 ? 0.828 1.578 18.726 1.00 89.56 173 TRP A N 1
ATOM 1385 C CA . TRP A 1 173 ? 0.237 0.450 19.427 1.00 89.56 173 TRP A CA 1
ATOM 1386 C C . TRP A 1 173 ? 1.235 -0.253 20.354 1.00 89.56 173 TRP A C 1
ATOM 1388 O O . TRP A 1 173 ? 0.923 -0.512 21.521 1.00 89.56 173 TRP A O 1
ATOM 1398 N N . PHE A 1 174 ? 2.458 -0.530 19.888 1.00 91.38 174 PHE A N 1
ATOM 1399 C CA . PHE A 1 174 ? 3.494 -1.109 20.737 1.00 91.38 174 PHE A CA 1
ATOM 1400 C C . PHE A 1 174 ? 3.999 -0.107 21.781 1.00 91.38 174 PHE A C 1
ATOM 1402 O O . PHE A 1 174 ? 4.088 1.100 21.565 1.00 91.38 174 PHE A O 1
ATOM 1409 N N . ARG A 1 175 ? 4.383 -0.623 22.954 1.00 89.38 175 ARG A N 1
ATOM 1410 C CA . ARG A 1 175 ? 4.848 0.182 24.095 1.00 89.38 175 ARG A CA 1
ATOM 1411 C C . ARG A 1 175 ? 6.185 -0.334 24.635 1.00 89.38 175 ARG A C 1
ATOM 1413 O O . ARG A 1 175 ? 6.555 -1.495 24.442 1.00 89.38 175 ARG A O 1
ATOM 1420 N N . GLY A 1 176 ? 6.920 0.540 25.324 1.00 92.56 176 GLY A N 1
ATOM 1421 C CA . GLY A 1 176 ? 8.130 0.185 26.074 1.00 92.56 176 GLY A CA 1
ATOM 1422 C C . GLY A 1 176 ? 9.228 -0.486 25.236 1.00 92.56 176 GLY A C 1
ATOM 1423 O O . GLY A 1 176 ? 9.655 0.041 24.207 1.00 92.56 176 GLY A O 1
ATOM 1424 N N . LYS A 1 177 ? 9.728 -1.639 25.707 1.00 93.56 177 LYS A N 1
ATOM 1425 C CA . LYS A 1 177 ? 10.801 -2.407 25.045 1.00 93.56 177 LYS A CA 1
ATOM 1426 C C . LYS A 1 177 ? 10.387 -2.932 23.663 1.00 93.56 177 LYS A C 1
ATOM 1428 O O . LYS A 1 177 ? 11.204 -2.877 22.755 1.00 93.56 177 LYS A O 1
ATOM 1433 N N . ILE A 1 178 ? 9.130 -3.351 23.486 1.00 93.31 178 ILE A N 1
ATOM 1434 C CA . ILE A 1 178 ? 8.630 -3.875 22.201 1.00 93.31 178 ILE A CA 1
ATOM 1435 C C . ILE A 1 178 ? 8.649 -2.793 21.121 1.00 93.31 178 ILE A C 1
ATOM 1437 O O . ILE A 1 178 ? 9.121 -3.047 20.022 1.00 93.31 178 ILE A O 1
ATOM 1441 N N . ARG A 1 179 ? 8.211 -1.567 21.442 1.00 95.38 179 ARG A N 1
ATOM 1442 C CA . ARG A 1 179 ? 8.264 -0.444 20.492 1.00 95.38 179 ARG A CA 1
ATOM 1443 C C . ARG A 1 179 ? 9.692 -0.156 20.033 1.00 95.38 179 ARG A C 1
ATOM 1445 O O . ARG A 1 179 ? 9.931 0.018 18.847 1.00 95.38 179 ARG A O 1
ATOM 1452 N N . ARG A 1 180 ? 10.639 -0.120 20.978 1.00 95.62 180 ARG A N 1
ATOM 1453 C CA . ARG A 1 180 ? 12.062 0.099 20.673 1.00 95.62 180 ARG A CA 1
ATOM 1454 C C . ARG A 1 180 ? 12.633 -1.021 19.810 1.00 95.62 180 ARG A C 1
ATOM 1456 O O . ARG A 1 180 ? 13.341 -0.725 18.859 1.00 95.62 180 ARG A O 1
ATOM 1463 N N . LEU A 1 181 ? 12.293 -2.271 20.125 1.00 93.88 181 LEU A N 1
ATOM 1464 C CA . LEU A 1 181 ? 12.696 -3.427 19.332 1.00 93.88 181 LEU A CA 1
ATOM 1465 C C . LEU A 1 181 ? 12.146 -3.341 17.906 1.00 93.88 181 LEU A C 1
ATOM 1467 O O . LEU A 1 181 ? 12.916 -3.485 16.973 1.00 93.88 181 LEU A O 1
ATOM 1471 N N . PHE A 1 182 ? 10.853 -3.058 17.737 1.00 96.06 182 PHE A N 1
ATOM 1472 C CA . PHE A 1 182 ? 10.234 -2.886 16.421 1.00 96.06 182 PHE A CA 1
ATOM 1473 C C . PHE A 1 182 ? 10.925 -1.789 15.603 1.00 96.06 182 PHE A C 1
ATOM 1475 O O . PHE A 1 182 ? 11.333 -2.040 14.477 1.00 96.06 182 PHE A O 1
ATOM 1482 N N . ILE A 1 183 ? 11.123 -0.597 16.178 1.00 96.12 183 ILE A N 1
ATOM 1483 C CA . ILE A 1 183 ? 11.810 0.505 15.486 1.00 96.12 183 ILE A CA 1
ATOM 1484 C C . ILE A 1 183 ? 13.233 0.089 15.096 1.00 96.12 183 ILE A C 1
ATOM 1486 O O . ILE A 1 183 ? 13.634 0.295 13.955 1.00 96.12 183 ILE A O 1
ATOM 1490 N N . LEU A 1 184 ? 13.979 -0.525 16.020 1.00 95.88 184 LEU A N 1
ATOM 1491 C CA . LEU A 1 184 ? 15.341 -0.985 15.759 1.00 95.88 184 LEU A CA 1
ATOM 1492 C C . LEU A 1 184 ? 15.375 -2.041 14.650 1.00 95.88 184 LEU A C 1
ATOM 1494 O O . LEU A 1 184 ? 16.188 -1.923 13.746 1.00 95.88 184 LEU A O 1
ATOM 1498 N N . LEU A 1 185 ? 14.491 -3.039 14.689 1.00 94.12 185 LEU A N 1
ATOM 1499 C CA . LEU A 1 185 ? 14.404 -4.079 13.663 1.00 94.12 185 LEU A CA 1
ATOM 1500 C C . LEU A 1 185 ? 14.045 -3.494 12.300 1.00 94.12 185 LEU A C 1
ATOM 1502 O O . LEU A 1 185 ? 14.668 -3.859 11.314 1.00 94.12 185 LEU A O 1
ATOM 1506 N N . THR A 1 186 ? 13.098 -2.559 12.237 1.00 94.25 186 THR A N 1
ATOM 1507 C CA . THR A 1 186 ? 12.738 -1.880 10.986 1.00 94.25 186 THR A CA 1
ATOM 1508 C C . THR A 1 186 ? 13.927 -1.103 10.422 1.00 94.25 186 THR A C 1
ATOM 1510 O O . THR A 1 186 ? 14.201 -1.199 9.230 1.00 94.25 186 THR A O 1
ATOM 1513 N N . LEU A 1 187 ? 14.676 -0.383 11.266 1.00 92.44 187 LEU A N 1
ATOM 1514 C CA . LEU A 1 187 ? 15.879 0.339 10.842 1.00 92.44 187 LEU A CA 1
ATOM 1515 C C . LEU A 1 187 ? 16.995 -0.612 10.401 1.00 92.44 187 LEU A C 1
ATOM 1517 O O . LEU A 1 187 ? 17.604 -0.384 9.365 1.00 92.44 187 LEU A O 1
ATOM 1521 N N . VAL A 1 188 ? 17.252 -1.681 11.157 1.00 92.31 188 VAL A N 1
ATOM 1522 C CA . VAL A 1 188 ? 18.299 -2.664 10.845 1.00 92.31 188 VAL A CA 1
ATOM 1523 C C . VAL A 1 188 ? 17.966 -3.438 9.576 1.00 92.31 188 VAL A C 1
ATOM 1525 O O . VAL A 1 188 ? 18.849 -3.625 8.754 1.00 92.31 188 VAL A O 1
ATOM 1528 N N . LEU A 1 189 ? 16.718 -3.861 9.379 1.00 90.00 189 LEU A N 1
ATOM 1529 C CA . LEU A 1 189 ? 16.301 -4.544 8.154 1.00 90.00 189 LEU A CA 1
ATOM 1530 C C . LEU A 1 189 ? 16.301 -3.589 6.957 1.00 90.00 189 LEU A C 1
ATOM 1532 O O . LEU A 1 189 ? 16.796 -3.955 5.897 1.00 90.00 189 LEU A O 1
ATOM 1536 N N . GLY A 1 190 ? 15.808 -2.360 7.131 1.00 87.38 190 GLY A N 1
ATOM 1537 C CA . GLY A 1 190 ? 15.810 -1.345 6.079 1.00 87.38 190 GLY A CA 1
ATOM 1538 C C . GLY A 1 190 ? 17.228 -0.983 5.642 1.00 87.38 190 GLY A C 1
ATOM 1539 O O . GLY A 1 190 ? 17.591 -1.191 4.488 1.00 87.38 190 GLY A O 1
ATOM 1540 N N . LEU A 1 191 ? 18.063 -0.520 6.575 1.00 85.12 191 LEU A N 1
ATOM 1541 C CA . LEU A 1 191 ? 19.456 -0.163 6.291 1.00 85.12 191 LEU A CA 1
ATOM 1542 C C . LEU A 1 191 ? 20.286 -1.387 5.896 1.00 85.12 191 LEU A C 1
ATOM 1544 O O . LEU A 1 191 ? 21.062 -1.319 4.954 1.00 85.12 191 LEU A O 1
ATOM 1548 N N . GLY A 1 192 ? 20.099 -2.517 6.576 1.00 84.00 192 GLY A N 1
ATOM 1549 C CA . GLY A 1 192 ? 20.793 -3.766 6.275 1.00 84.00 192 GLY A CA 1
ATOM 1550 C C . GLY A 1 192 ? 20.504 -4.268 4.865 1.00 84.00 192 GLY A C 1
ATOM 1551 O O . GLY A 1 192 ? 21.436 -4.690 4.190 1.00 84.00 192 GLY A O 1
ATOM 1552 N N . SER A 1 193 ? 19.261 -4.151 4.384 1.00 81.00 193 SER A N 1
ATOM 1553 C CA . SER A 1 193 ? 18.930 -4.498 2.997 1.00 81.00 193 SER A CA 1
ATOM 1554 C C . SER A 1 193 ? 19.694 -3.632 1.989 1.00 81.00 193 SER A C 1
ATOM 1556 O O . SER A 1 193 ? 20.219 -4.162 1.020 1.00 81.00 193 SER A O 1
ATOM 1558 N N . LEU A 1 194 ? 19.867 -2.335 2.260 1.00 77.12 194 LEU A N 1
ATOM 1559 C CA . LEU A 1 194 ? 20.671 -1.451 1.408 1.00 77.12 194 LEU A CA 1
ATOM 1560 C C . LEU A 1 194 ? 22.171 -1.802 1.460 1.00 77.12 194 LEU A C 1
ATOM 1562 O O . LEU A 1 194 ? 22.870 -1.701 0.456 1.00 77.12 194 LEU A O 1
ATOM 1566 N N . LEU A 1 195 ? 22.680 -2.232 2.621 1.00 75.50 195 LEU A N 1
ATOM 1567 C CA . LEU A 1 195 ? 24.096 -2.581 2.799 1.00 75.50 195 LEU A CA 1
ATOM 1568 C C . LEU A 1 195 ? 24.484 -3.903 2.133 1.00 75.50 195 LEU A C 1
ATOM 1570 O O . LEU A 1 195 ? 25.522 -3.968 1.481 1.00 75.50 195 LEU A O 1
ATOM 1574 N N . VAL A 1 196 ? 23.678 -4.954 2.310 1.00 69.12 196 VAL A N 1
ATOM 1575 C CA . VAL A 1 196 ? 23.987 -6.310 1.816 1.00 69.12 196 VAL A CA 1
ATOM 1576 C C . VAL A 1 196 ? 24.100 -6.345 0.291 1.00 69.12 196 VAL A C 1
ATOM 1578 O O . VAL A 1 196 ? 24.809 -7.187 -0.246 1.00 69.12 196 VAL A O 1
ATOM 1581 N N . ILE A 1 197 ? 23.441 -5.413 -0.398 1.00 64.62 197 ILE A N 1
ATOM 1582 C CA . ILE A 1 197 ? 23.287 -5.436 -1.858 1.00 64.62 197 ILE A CA 1
ATOM 1583 C C . ILE A 1 197 ? 24.166 -4.345 -2.517 1.00 64.62 197 ILE A C 1
ATOM 1585 O O . ILE A 1 197 ? 24.156 -4.134 -3.725 1.00 64.62 197 ILE A O 1
ATOM 1589 N N . GLY A 1 198 ? 25.029 -3.686 -1.729 1.00 62.66 198 GLY A N 1
ATOM 1590 C CA . GLY A 1 198 ? 25.998 -2.711 -2.244 1.00 62.66 198 GLY A CA 1
ATOM 1591 C C . GLY A 1 198 ? 25.365 -1.396 -2.706 1.00 62.66 198 GLY A C 1
ATOM 1592 O O . GLY A 1 198 ? 25.997 -0.621 -3.422 1.00 62.66 198 GLY A O 1
ATOM 1593 N N . GLU A 1 199 ? 24.137 -1.117 -2.264 1.00 65.62 199 GLU A N 1
ATOM 1594 C CA . GLU A 1 199 ? 23.297 -0.052 -2.816 1.00 65.62 199 GLU A CA 1
ATOM 1595 C C . GLU A 1 199 ? 23.763 1.361 -2.505 1.00 65.62 199 GLU A C 1
ATOM 1597 O O . GLU A 1 199 ? 23.342 2.311 -3.163 1.00 65.62 199 GLU A O 1
ATOM 1602 N N . ILE A 1 200 ? 24.657 1.529 -1.524 1.00 66.12 200 ILE A N 1
ATOM 1603 C CA . ILE A 1 200 ? 25.157 2.854 -1.137 1.00 66.12 200 ILE A CA 1
ATOM 1604 C C . ILE A 1 200 ? 25.739 3.599 -2.346 1.00 66.12 200 ILE A C 1
ATOM 1606 O O . ILE A 1 200 ? 25.531 4.805 -2.478 1.00 66.12 200 ILE A O 1
ATOM 1610 N N . ASN A 1 201 ? 26.419 2.882 -3.244 1.00 76.00 201 ASN A N 1
ATOM 1611 C CA . ASN A 1 201 ? 27.082 3.475 -4.404 1.00 76.00 201 ASN A CA 1
ATOM 1612 C C . ASN A 1 201 ? 26.099 3.954 -5.486 1.00 76.00 201 ASN A C 1
ATOM 1614 O O . ASN A 1 201 ? 26.481 4.756 -6.333 1.00 76.00 201 ASN A O 1
ATOM 1618 N N . HIS A 1 202 ? 24.841 3.504 -5.439 1.00 80.75 202 HIS A N 1
ATOM 1619 C CA . HIS A 1 202 ? 23.794 3.828 -6.414 1.00 80.75 202 HIS A CA 1
ATOM 1620 C C . HIS A 1 202 ? 22.573 4.506 -5.772 1.00 80.75 202 HIS A C 1
ATOM 1622 O O . HIS A 1 202 ? 21.524 4.640 -6.405 1.00 80.75 202 HIS A O 1
ATOM 1628 N N . LEU A 1 203 ? 22.710 5.024 -4.542 1.00 78.94 203 LEU A N 1
ATOM 1629 C CA . LEU A 1 203 ? 21.643 5.765 -3.856 1.00 78.94 203 LEU A CA 1
ATOM 1630 C C . LEU A 1 203 ? 21.126 6.953 -4.669 1.00 78.94 203 LEU A C 1
ATOM 1632 O O . LEU A 1 203 ? 19.947 7.283 -4.570 1.00 78.94 203 LEU A O 1
ATOM 1636 N N . GLU A 1 204 ? 21.973 7.593 -5.474 1.00 83.94 204 GLU A N 1
ATOM 1637 C CA . GLU A 1 204 ? 21.552 8.694 -6.343 1.00 83.94 204 GLU A CA 1
ATOM 1638 C C . GLU A 1 204 ? 20.528 8.242 -7.396 1.00 83.94 204 GLU A C 1
ATOM 1640 O O . GLU A 1 204 ? 19.539 8.942 -7.611 1.00 83.94 204 GLU A O 1
ATOM 1645 N N . ASN A 1 205 ? 20.691 7.044 -7.967 1.00 84.75 205 ASN A N 1
ATOM 1646 C CA . ASN A 1 205 ? 19.767 6.466 -8.950 1.00 84.75 205 ASN A CA 1
ATOM 1647 C C . ASN A 1 205 ? 18.438 6.031 -8.313 1.00 84.75 205 ASN A C 1
ATOM 1649 O O . ASN A 1 205 ? 17.359 6.223 -8.882 1.00 84.75 205 ASN A O 1
ATOM 1653 N N . LEU A 1 206 ? 18.495 5.492 -7.091 1.00 81.75 206 LEU A N 1
ATOM 1654 C CA . LEU A 1 206 ? 17.292 5.220 -6.306 1.00 81.75 206 LEU A CA 1
ATOM 1655 C C . LEU A 1 206 ? 16.547 6.527 -5.993 1.00 81.75 206 LEU A C 1
ATOM 1657 O O . LEU A 1 206 ? 15.338 6.631 -6.195 1.00 81.75 206 LEU A O 1
ATOM 1661 N N . ILE A 1 207 ? 17.262 7.554 -5.524 1.00 82.62 207 ILE A N 1
ATOM 1662 C CA . ILE A 1 207 ? 16.675 8.858 -5.198 1.00 82.62 207 ILE A CA 1
ATOM 1663 C C . ILE A 1 207 ? 16.098 9.527 -6.449 1.00 82.62 207 ILE A C 1
ATOM 1665 O O . ILE A 1 207 ? 15.023 10.119 -6.357 1.00 82.62 207 ILE A O 1
ATOM 1669 N N . SER A 1 208 ? 16.762 9.444 -7.604 1.00 82.12 208 SER A N 1
ATOM 1670 C CA . SER A 1 208 ? 16.258 10.021 -8.854 1.00 82.12 208 SER A CA 1
ATOM 1671 C C . SER A 1 208 ? 14.946 9.359 -9.283 1.00 82.12 208 SER A C 1
ATOM 1673 O O . SER A 1 208 ? 13.985 10.056 -9.613 1.00 82.12 208 SER A O 1
ATOM 1675 N N . SER A 1 209 ? 14.849 8.037 -9.146 1.00 80.00 209 SER A N 1
ATOM 1676 C CA . SER A 1 209 ? 13.631 7.292 -9.471 1.00 80.00 209 SER A CA 1
ATOM 1677 C C . SER A 1 209 ? 12.499 7.556 -8.480 1.00 80.00 209 SER A C 1
ATOM 1679 O O . SER A 1 209 ? 11.354 7.745 -8.883 1.00 80.00 209 SER A O 1
ATOM 1681 N N . LEU A 1 210 ? 12.805 7.709 -7.188 1.00 78.25 210 LEU A N 1
ATOM 1682 C CA . LEU A 1 210 ? 11.821 8.153 -6.195 1.00 78.25 210 LEU A CA 1
ATOM 1683 C C . LEU A 1 210 ? 11.353 9.599 -6.433 1.00 78.25 210 LEU A C 1
ATOM 1685 O O . LEU A 1 210 ? 10.182 9.908 -6.205 1.00 78.25 210 LEU A O 1
ATOM 1689 N N . ARG A 1 211 ? 12.232 10.490 -6.911 1.00 78.44 211 ARG A N 1
ATOM 1690 C CA . ARG A 1 211 ? 11.867 11.877 -7.242 1.00 78.44 211 ARG A CA 1
ATOM 1691 C C . ARG A 1 211 ? 10.898 11.948 -8.414 1.00 78.44 211 ARG A C 1
ATOM 1693 O O . ARG A 1 211 ? 9.942 12.718 -8.323 1.00 78.44 211 ARG A O 1
ATOM 1700 N N . LEU A 1 212 ? 11.071 11.111 -9.440 1.00 74.06 212 LEU A N 1
ATOM 1701 C CA . LEU A 1 212 ? 10.155 11.030 -10.586 1.00 74.06 212 LEU A CA 1
ATOM 1702 C C . LEU A 1 212 ? 8.696 10.809 -10.146 1.00 74.06 212 LEU A C 1
ATOM 1704 O O . LEU A 1 212 ? 7.797 11.500 -10.634 1.00 74.06 212 LEU A O 1
ATOM 1708 N N . PHE A 1 213 ? 8.458 9.949 -9.147 1.00 67.31 213 PHE A N 1
ATOM 1709 C CA . PHE A 1 213 ? 7.125 9.732 -8.559 1.00 67.31 213 PHE A CA 1
ATOM 1710 C C . PHE A 1 213 ? 6.508 10.973 -7.919 1.00 67.31 213 PHE A C 1
ATOM 1712 O O . PHE A 1 213 ? 5.292 11.136 -7.959 1.00 67.31 213 PHE A O 1
ATOM 1719 N N . SER A 1 214 ? 7.326 11.859 -7.355 1.00 63.88 214 SER A N 1
ATOM 1720 C CA . SER A 1 214 ? 6.845 13.082 -6.705 1.00 63.88 214 SER A CA 1
ATOM 1721 C C . SER A 1 214 ? 6.803 14.313 -7.613 1.00 63.88 214 SER A C 1
ATOM 1723 O O . SER A 1 214 ? 6.092 15.265 -7.295 1.00 63.88 214 SER A O 1
ATOM 1725 N N . GLU A 1 215 ? 7.570 14.324 -8.707 1.00 70.00 215 GLU A N 1
ATOM 1726 C CA . GLU A 1 215 ? 7.787 15.521 -9.533 1.00 70.00 215 GLU A CA 1
ATOM 1727 C C . GLU A 1 215 ? 7.245 15.406 -10.959 1.00 70.00 215 GLU A C 1
ATOM 1729 O O . GLU A 1 215 ? 7.061 16.440 -11.597 1.00 70.00 215 GLU A O 1
ATOM 1734 N N . THR A 1 216 ? 6.989 14.191 -11.457 1.00 73.88 216 THR A N 1
ATOM 1735 C CA . THR A 1 216 ? 6.601 13.962 -12.864 1.00 73.88 216 THR A CA 1
ATOM 1736 C C . THR A 1 216 ? 5.409 13.028 -13.049 1.00 73.88 216 THR A C 1
ATOM 1738 O O . THR A 1 216 ? 4.635 13.231 -13.979 1.00 73.88 216 THR A O 1
ATOM 1741 N N . PHE A 1 217 ? 5.222 12.028 -12.180 1.00 79.00 217 PHE A N 1
ATOM 1742 C CA . PHE A 1 217 ? 4.114 11.088 -12.343 1.00 79.00 217 PHE A CA 1
ATOM 1743 C C . PHE A 1 217 ? 2.778 11.678 -11.878 1.00 79.00 217 PHE A C 1
ATOM 1745 O O . PHE A 1 217 ? 2.618 12.122 -10.733 1.00 79.00 217 PHE A O 1
ATOM 1752 N N . GLU A 1 218 ? 1.802 11.606 -12.783 1.00 84.31 218 GLU A N 1
ATOM 1753 C CA . GLU A 1 218 ? 0.406 11.965 -12.560 1.00 84.31 218 GLU A CA 1
ATOM 1754 C C . GLU A 1 218 ? -0.474 10.795 -12.977 1.00 84.31 218 GLU A C 1
ATOM 1756 O O . GLU A 1 218 ? -0.560 10.441 -14.153 1.00 84.31 218 GLU A O 1
ATOM 1761 N N . PHE A 1 219 ? -1.167 10.204 -12.015 1.00 85.06 219 PHE A N 1
ATOM 1762 C CA . PHE A 1 219 ? -2.152 9.176 -12.304 1.00 85.06 219 PHE A CA 1
ATOM 1763 C C . PHE A 1 219 ? -3.268 9.251 -11.283 1.00 85.06 219 PHE A C 1
ATOM 1765 O O . PHE A 1 219 ? -3.037 9.035 -10.100 1.00 85.06 219 PHE A O 1
ATOM 1772 N N . ASN A 1 220 ? -4.490 9.527 -11.729 1.00 84.31 220 ASN A N 1
ATOM 1773 C CA . ASN A 1 220 ? -5.662 9.535 -10.868 1.00 84.31 220 ASN A CA 1
ATOM 1774 C C . ASN A 1 220 ? -5.448 10.394 -9.601 1.00 84.31 220 ASN A C 1
ATOM 1776 O O . ASN A 1 220 ? -5.746 9.985 -8.487 1.00 84.31 220 ASN A O 1
ATOM 1780 N N . GLY A 1 221 ? -4.824 11.567 -9.733 1.00 76.94 221 GLY A N 1
ATOM 1781 C CA . GLY A 1 221 ? -4.588 12.446 -8.589 1.00 76.94 221 GLY A CA 1
ATOM 1782 C C . GLY A 1 221 ? -5.892 13.116 -8.161 1.00 76.94 221 GLY A C 1
ATOM 1783 O O . GLY A 1 221 ? -6.412 13.938 -8.903 1.00 76.94 221 GLY A O 1
ATOM 1784 N N . SER A 1 222 ? -6.439 12.771 -6.997 1.00 85.69 222 SER A N 1
ATOM 1785 C CA . SER A 1 222 ? -7.764 13.215 -6.528 1.00 85.69 222 SER A CA 1
ATOM 1786 C C . SER A 1 222 ? -7.931 14.747 -6.480 1.00 85.69 222 SER A C 1
ATOM 1788 O O . SER A 1 222 ? -8.390 15.373 -7.436 1.00 85.69 222 SER A O 1
ATOM 1790 N N . ILE A 1 223 ? -7.524 15.383 -5.375 1.00 86.38 223 ILE A N 1
ATOM 1791 C CA . ILE A 1 223 ? -7.556 16.846 -5.220 1.00 86.38 223 ILE A CA 1
ATOM 1792 C C . ILE A 1 223 ? -6.545 17.487 -6.176 1.00 86.38 223 ILE A C 1
ATOM 1794 O O . ILE A 1 223 ? -6.779 18.575 -6.703 1.00 86.38 223 ILE A O 1
ATOM 1798 N N . TYR A 1 224 ? -5.442 16.781 -6.428 1.00 88.75 224 TYR A N 1
ATOM 1799 C CA . TYR A 1 224 ? -4.387 17.214 -7.326 1.00 88.75 224 TYR A CA 1
ATOM 1800 C C . TYR A 1 224 ? -4.894 17.567 -8.727 1.00 88.75 224 TYR A C 1
ATOM 1802 O O . TYR A 1 224 ? -4.609 18.670 -9.180 1.00 88.75 224 TYR A O 1
ATOM 1810 N N . GLN A 1 225 ? -5.677 16.710 -9.394 1.00 86.44 225 GLN A N 1
ATOM 1811 C CA . GLN A 1 225 ? -6.138 16.988 -10.761 1.00 86.44 225 GLN A CA 1
ATOM 1812 C C . GLN A 1 225 ? -6.984 18.263 -10.829 1.00 86.44 225 GLN A C 1
ATOM 1814 O O . GLN A 1 225 ? -6.803 19.072 -11.737 1.00 86.44 225 GLN A O 1
ATOM 1819 N N . LEU A 1 226 ? -7.868 18.481 -9.848 1.00 86.62 226 LEU A N 1
ATOM 1820 C CA . LEU A 1 226 ? -8.696 19.687 -9.789 1.00 86.62 226 LEU A CA 1
ATOM 1821 C C . LEU A 1 226 ? -7.841 20.945 -9.587 1.00 86.62 226 LEU A C 1
ATOM 1823 O O . LEU A 1 226 ? -8.016 21.933 -10.298 1.00 86.62 226 LEU A O 1
ATOM 1827 N N . VAL A 1 227 ? -6.913 20.915 -8.627 1.00 88.50 227 VAL A N 1
ATOM 1828 C CA . VAL A 1 227 ? -6.051 22.069 -8.337 1.00 88.50 227 VAL A CA 1
ATOM 1829 C C . VAL A 1 227 ? -5.098 22.338 -9.501 1.00 88.50 227 VAL A C 1
ATOM 1831 O O . VAL A 1 227 ? -4.968 23.489 -9.909 1.00 88.50 227 VAL A O 1
ATOM 1834 N N . ASN A 1 228 ? -4.479 21.299 -10.071 1.00 87.31 228 ASN A N 1
ATOM 1835 C CA . ASN A 1 228 ? -3.583 21.435 -11.216 1.00 87.31 228 ASN A CA 1
ATOM 1836 C C . ASN A 1 228 ? -4.325 22.023 -12.417 1.00 87.31 228 ASN A C 1
ATOM 1838 O O . ASN A 1 228 ? -3.841 22.982 -13.003 1.00 87.31 228 ASN A O 1
ATOM 1842 N N . TYR A 1 229 ? -5.540 21.548 -12.716 1.00 86.62 229 TYR A N 1
ATOM 1843 C CA . TYR A 1 229 ? -6.361 22.111 -13.788 1.00 86.62 229 TYR A CA 1
ATOM 1844 C C . TYR A 1 229 ? -6.574 23.621 -13.617 1.00 86.62 229 TYR A C 1
ATOM 1846 O O . TYR A 1 229 ? -6.292 24.382 -14.542 1.00 86.62 229 TYR A O 1
ATOM 1854 N N . LEU A 1 230 ? -7.008 24.064 -12.431 1.00 89.56 230 LEU A N 1
ATOM 1855 C CA . LEU A 1 230 ? -7.272 25.479 -12.144 1.00 89.56 230 LEU A CA 1
ATOM 1856 C C . LEU A 1 230 ? -6.003 26.340 -12.210 1.00 89.56 230 LEU A C 1
ATOM 1858 O O . LEU A 1 230 ? -6.021 27.420 -12.800 1.00 89.56 230 LEU A O 1
ATOM 1862 N N . VAL A 1 231 ? -4.900 25.871 -11.623 1.00 89.75 231 VAL A N 1
ATOM 1863 C CA . VAL A 1 231 ? -3.627 26.607 -11.607 1.00 89.75 231 VAL A CA 1
ATOM 1864 C C . VAL A 1 231 ? -3.019 26.670 -13.008 1.00 89.75 231 VAL A C 1
ATOM 1866 O O . VAL A 1 231 ? -2.562 27.733 -13.426 1.00 89.75 231 VAL A O 1
ATOM 1869 N N . SER A 1 232 ? -3.086 25.585 -13.780 1.00 89.06 232 SER A N 1
ATOM 1870 C CA . SER A 1 232 ? -2.604 25.554 -15.161 1.00 89.06 232 SER A CA 1
ATOM 1871 C C . SER A 1 232 ? -3.358 26.508 -16.086 1.00 89.06 232 SER A C 1
ATOM 1873 O O . SER A 1 232 ? -2.742 27.022 -17.016 1.00 89.06 232 SER A O 1
ATOM 1875 N N . GLN A 1 233 ? -4.635 26.825 -15.821 1.00 90.38 233 GLN A N 1
ATOM 1876 C CA . GLN A 1 233 ? -5.342 27.876 -16.573 1.00 90.38 233 GLN A CA 1
ATOM 1877 C C . GLN A 1 233 ? -4.756 29.276 -16.331 1.00 90.38 233 GLN A C 1
ATOM 1879 O O . GLN A 1 233 ? -4.805 30.124 -17.216 1.00 90.38 233 GLN A O 1
ATOM 1884 N N . ILE A 1 234 ? -4.209 29.528 -15.139 1.00 91.50 234 ILE A N 1
ATOM 1885 C CA . ILE A 1 234 ? -3.614 30.821 -14.771 1.00 91.50 234 ILE A CA 1
ATOM 1886 C C . ILE A 1 234 ? -2.173 30.912 -15.280 1.00 91.50 234 ILE A C 1
ATOM 1888 O O . ILE A 1 234 ? -1.743 31.950 -15.773 1.00 91.50 234 ILE A O 1
ATOM 1892 N N . VAL A 1 235 ? -1.420 29.823 -15.129 1.00 88.81 235 VAL A N 1
ATOM 1893 C CA . VAL A 1 235 ? 0.028 29.778 -15.362 1.00 88.81 235 VAL A CA 1
ATOM 1894 C C . VAL A 1 235 ? 0.376 29.446 -16.823 1.00 88.81 235 VAL A C 1
ATOM 1896 O O . VAL A 1 235 ? 1.464 29.777 -17.289 1.00 88.81 235 VAL A O 1
ATOM 1899 N N . GLY A 1 236 ? -0.542 28.828 -17.571 1.00 87.44 236 GLY A N 1
ATOM 1900 C CA . GLY A 1 236 ? -0.374 28.505 -18.992 1.00 87.44 236 GLY A CA 1
ATOM 1901 C C . GLY A 1 236 ? 0.439 27.235 -19.278 1.00 87.44 236 GLY A C 1
ATOM 1902 O O . GLY A 1 236 ? 0.640 26.898 -20.442 1.00 87.44 236 GLY A O 1
ATOM 1903 N N . TYR A 1 237 ? 0.895 26.514 -18.248 1.00 85.75 237 TYR A N 1
ATOM 1904 C CA . TYR A 1 237 ? 1.584 25.225 -18.373 1.00 85.75 237 TYR A CA 1
ATOM 1905 C C . TYR A 1 237 ? 1.249 24.277 -17.206 1.00 85.75 237 TYR A C 1
ATOM 1907 O O . TYR A 1 237 ? 0.616 24.669 -16.216 1.00 85.75 237 TYR A O 1
ATOM 1915 N N . ASN A 1 238 ? 1.647 23.004 -17.323 1.00 82.94 238 ASN A N 1
ATOM 1916 C CA . ASN A 1 238 ? 1.413 21.991 -16.290 1.00 82.94 238 ASN A CA 1
ATOM 1917 C C . ASN A 1 238 ? 2.142 22.361 -14.987 1.00 82.94 238 ASN A C 1
ATOM 1919 O O . ASN A 1 238 ? 3.366 22.475 -14.954 1.00 82.94 238 ASN A O 1
ATOM 1923 N N . SER A 1 239 ? 1.379 22.554 -13.913 1.00 85.94 239 SER A N 1
ATOM 1924 C CA . SER A 1 239 ? 1.881 23.076 -12.641 1.00 85.94 239 SER A CA 1
ATOM 1925 C C . SER A 1 239 ? 2.231 21.979 -11.629 1.00 85.94 239 SER A C 1
ATOM 1927 O O . SER A 1 239 ? 2.362 22.277 -10.437 1.00 85.94 239 SER A O 1
ATOM 1929 N N . ILE A 1 240 ? 2.436 20.736 -12.089 1.00 83.56 240 ILE A N 1
ATOM 1930 C CA . ILE A 1 240 ? 2.737 19.558 -11.262 1.00 83.56 240 ILE A CA 1
ATOM 1931 C C . ILE A 1 240 ? 3.785 19.819 -10.184 1.00 83.56 240 ILE A C 1
ATOM 1933 O O . ILE A 1 240 ? 3.555 19.511 -9.016 1.00 83.56 240 ILE A O 1
ATOM 1937 N N . PHE A 1 241 ? 4.911 20.435 -10.544 1.00 80.75 241 PHE A N 1
ATOM 1938 C CA . PHE A 1 241 ? 6.027 20.623 -9.623 1.00 80.75 241 PHE A CA 1
ATOM 1939 C C . PHE A 1 241 ? 5.628 21.447 -8.394 1.00 80.75 241 PHE A C 1
ATOM 1941 O O . PHE A 1 241 ? 5.965 21.092 -7.264 1.00 80.75 241 PHE A O 1
ATOM 1948 N N . TYR A 1 242 ? 4.890 22.539 -8.598 1.00 84.94 242 TYR A N 1
ATOM 1949 C CA . TYR A 1 242 ? 4.462 23.416 -7.511 1.00 84.94 242 TYR A CA 1
ATOM 1950 C C . TYR A 1 242 ? 3.246 22.835 -6.790 1.00 84.94 242 TYR A C 1
ATOM 1952 O O . TYR A 1 242 ? 3.251 22.729 -5.565 1.00 84.94 242 TYR A O 1
ATOM 1960 N N . VAL A 1 243 ? 2.231 22.397 -7.541 1.00 87.50 243 VAL A N 1
ATOM 1961 C CA . VAL A 1 243 ? 0.974 21.883 -6.983 1.00 87.50 243 VAL A CA 1
ATOM 1962 C C . VAL A 1 243 ? 1.214 20.598 -6.190 1.00 87.50 243 VAL A C 1
ATOM 1964 O O . VAL A 1 243 ? 0.764 20.495 -5.049 1.00 87.50 243 VAL A O 1
ATOM 1967 N N . GLY A 1 244 ? 1.975 19.649 -6.738 1.00 87.00 244 GLY A N 1
ATOM 1968 C CA . GLY A 1 244 ? 2.323 18.395 -6.071 1.00 87.00 244 GLY A CA 1
ATOM 1969 C C . GLY A 1 244 ? 3.101 18.622 -4.774 1.00 87.00 244 GLY A C 1
ATOM 1970 O O . GLY A 1 244 ? 2.732 18.085 -3.728 1.00 87.00 244 GLY A O 1
ATOM 1971 N N . LYS A 1 245 ? 4.122 19.494 -4.790 1.00 87.00 245 LYS A N 1
ATOM 1972 C CA . LYS A 1 245 ? 4.884 19.848 -3.576 1.00 87.00 245 LYS A CA 1
ATOM 1973 C C . LYS A 1 245 ? 4.005 20.509 -2.517 1.00 87.00 245 LYS A C 1
ATOM 1975 O O . LYS A 1 245 ? 4.093 20.145 -1.343 1.00 87.00 245 LYS A O 1
ATOM 1980 N N . THR A 1 246 ? 3.137 21.439 -2.913 1.00 90.06 246 THR A N 1
ATOM 1981 C CA . THR A 1 246 ? 2.211 22.103 -1.989 1.00 90.06 246 THR A CA 1
ATOM 1982 C C . THR A 1 246 ? 1.215 21.118 -1.380 1.00 90.06 246 THR A C 1
ATOM 1984 O O . THR A 1 246 ? 1.022 21.137 -0.165 1.00 90.06 246 THR A O 1
ATOM 1987 N N . LEU A 1 247 ? 0.610 20.229 -2.172 1.00 90.44 247 LEU A N 1
ATOM 1988 C CA . LEU A 1 247 ? -0.354 19.254 -1.655 1.00 90.44 247 LEU A CA 1
ATOM 1989 C C . LEU A 1 247 ? 0.297 18.223 -0.729 1.00 90.44 247 LEU A C 1
ATOM 1991 O O . LEU A 1 247 ? -0.252 17.950 0.337 1.00 90.44 247 LEU A O 1
ATOM 1995 N N . ASN A 1 248 ? 1.495 17.734 -1.057 1.00 88.00 248 ASN A N 1
ATOM 1996 C CA . ASN A 1 248 ? 2.251 16.844 -0.173 1.00 88.00 248 ASN A CA 1
ATOM 1997 C C . ASN A 1 248 ? 2.574 17.516 1.173 1.00 88.00 248 ASN A C 1
ATOM 1999 O O . ASN A 1 248 ? 2.421 16.902 2.232 1.00 88.00 248 ASN A O 1
ATOM 2003 N N . LEU A 1 249 ? 2.960 18.798 1.160 1.00 90.62 249 LEU A N 1
ATOM 2004 C CA . LEU A 1 249 ? 3.176 19.568 2.387 1.00 90.62 249 LEU A CA 1
ATOM 2005 C C . LEU A 1 249 ? 1.882 19.721 3.198 1.00 90.62 249 LEU A C 1
ATOM 2007 O O . LEU A 1 249 ? 1.892 19.542 4.417 1.00 90.62 249 LEU A O 1
ATOM 2011 N N . LEU A 1 250 ? 0.758 20.011 2.539 1.00 93.06 250 LEU A N 1
ATOM 2012 C CA . LEU A 1 250 ? -0.543 20.098 3.202 1.00 93.06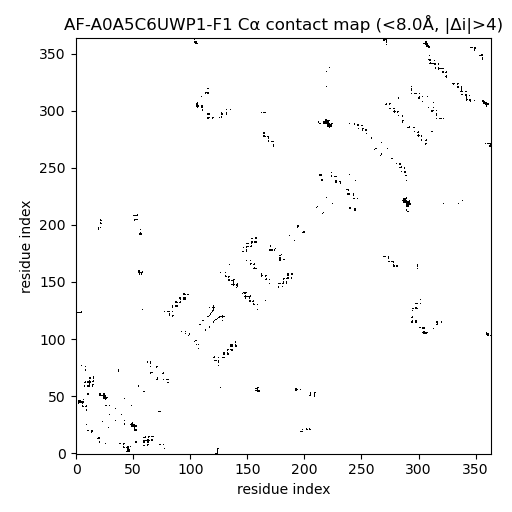 250 LEU A CA 1
ATOM 2013 C C . LEU A 1 250 ? -0.950 18.759 3.825 1.00 93.06 250 LEU A C 1
ATOM 2015 O O . LEU A 1 250 ? -1.404 18.748 4.968 1.00 93.06 250 LEU A O 1
ATOM 2019 N N . ALA A 1 251 ? -0.725 17.636 3.138 1.00 91.94 251 ALA A N 1
ATOM 2020 C CA . ALA A 1 251 ? -0.979 16.302 3.677 1.00 91.94 251 ALA A CA 1
ATOM 2021 C C . ALA A 1 251 ? -0.186 16.051 4.970 1.00 91.94 251 ALA A C 1
ATOM 2023 O O . ALA A 1 251 ? -0.747 15.574 5.959 1.00 91.94 251 ALA A O 1
ATOM 2024 N N . LEU A 1 252 ? 1.095 16.440 4.998 1.00 91.00 252 LEU A N 1
ATOM 2025 C CA . LEU A 1 252 ? 1.943 16.344 6.191 1.00 91.00 252 LEU A CA 1
ATOM 2026 C C . LEU A 1 252 ? 1.436 17.230 7.336 1.00 91.00 252 LEU A C 1
ATOM 2028 O O . LEU A 1 252 ? 1.367 16.770 8.477 1.00 91.00 252 LEU A O 1
ATOM 2032 N N . ILE A 1 253 ? 1.045 18.475 7.047 1.00 93.56 253 ILE A N 1
ATOM 2033 C CA . ILE A 1 253 ? 0.506 19.403 8.051 1.00 93.56 253 ILE A CA 1
ATOM 2034 C C . ILE A 1 253 ? -0.805 18.858 8.630 1.00 93.56 253 ILE A C 1
ATOM 2036 O O . ILE A 1 253 ? -0.940 18.751 9.851 1.00 93.56 253 ILE A O 1
ATOM 2040 N N . PHE A 1 254 ? -1.758 18.464 7.781 1.00 92.62 254 PHE A N 1
ATOM 2041 C CA . PHE A 1 254 ? -3.033 17.902 8.228 1.00 92.62 254 PHE A CA 1
ATOM 2042 C C . PHE A 1 254 ? -2.837 16.602 9.011 1.00 92.62 254 PHE A C 1
ATOM 2044 O O . PHE A 1 254 ? -3.430 16.440 10.080 1.00 92.62 254 PHE A O 1
ATOM 2051 N N . GLY A 1 255 ? -1.963 15.711 8.538 1.00 90.56 255 GLY A N 1
ATOM 2052 C CA . GLY A 1 255 ? -1.609 14.483 9.243 1.00 90.56 255 GLY A CA 1
ATOM 2053 C C . GLY A 1 255 ? -1.005 14.757 10.623 1.00 90.56 255 GLY A C 1
ATOM 2054 O O . GLY A 1 255 ? -1.442 14.176 11.617 1.00 90.56 255 GLY A O 1
ATOM 2055 N N . GLY A 1 256 ? -0.070 15.706 10.716 1.00 90.00 256 GLY A N 1
ATOM 2056 C CA . GLY A 1 256 ? 0.535 16.135 11.979 1.00 90.00 256 GLY A CA 1
ATOM 2057 C C . GLY A 1 256 ? -0.481 16.726 12.960 1.00 90.00 256 GLY A C 1
ATOM 2058 O O . GLY A 1 256 ? -0.477 16.372 14.141 1.00 90.00 256 GLY A O 1
ATOM 2059 N N . ILE A 1 257 ? -1.408 17.560 12.475 1.00 91.38 257 ILE A N 1
ATOM 2060 C CA . ILE A 1 257 ? -2.504 18.114 13.287 1.00 91.38 257 ILE A CA 1
ATOM 2061 C C . ILE A 1 257 ? -3.396 16.991 13.824 1.00 91.38 257 ILE A C 1
ATOM 2063 O O . ILE A 1 257 ? -3.759 17.013 15.002 1.00 91.38 257 ILE A O 1
ATOM 2067 N N . ILE A 1 258 ? -3.744 16.005 12.993 1.00 89.50 258 ILE A N 1
ATOM 2068 C CA . ILE A 1 258 ? -4.565 14.863 13.412 1.00 89.50 258 ILE A CA 1
ATOM 2069 C C . ILE A 1 258 ? -3.848 14.067 14.495 1.00 89.50 258 ILE A C 1
ATOM 2071 O O . ILE A 1 258 ? -4.441 13.841 15.547 1.00 89.50 258 ILE A O 1
ATOM 2075 N N . ILE A 1 259 ? -2.574 13.718 14.294 1.00 87.81 259 ILE A N 1
ATOM 2076 C CA . ILE A 1 259 ? -1.767 12.995 15.288 1.00 87.81 259 ILE A CA 1
ATOM 2077 C C . ILE A 1 259 ? -1.705 13.779 16.606 1.00 87.81 259 ILE A C 1
ATOM 2079 O O . ILE A 1 259 ? -1.938 13.213 17.674 1.00 87.81 259 ILE A O 1
ATOM 2083 N N . TYR A 1 260 ? -1.451 15.089 16.546 1.00 87.31 260 TYR A N 1
ATOM 2084 C CA . TYR A 1 260 ? -1.390 15.949 17.728 1.00 87.31 260 TYR A CA 1
ATOM 2085 C C . TYR A 1 260 ? -2.723 15.983 18.490 1.00 87.31 260 TYR A C 1
ATOM 2087 O O . TYR A 1 260 ? -2.762 15.774 19.707 1.00 87.31 260 TYR A O 1
ATOM 2095 N N . ARG A 1 261 ? -3.836 16.213 17.780 1.00 86.88 261 ARG A N 1
ATOM 2096 C CA . ARG A 1 261 ? -5.179 16.249 18.380 1.00 86.88 261 ARG A CA 1
ATOM 2097 C C . ARG A 1 261 ? -5.573 14.898 18.957 1.00 86.88 261 ARG A C 1
ATOM 2099 O O . ARG A 1 261 ? -6.173 14.869 20.031 1.00 86.88 261 ARG A O 1
ATOM 2106 N N . TRP A 1 262 ? -5.218 13.816 18.267 1.00 85.06 262 TRP A N 1
ATOM 2107 C CA . TRP A 1 262 ? -5.409 12.456 18.747 1.00 85.06 262 TRP A CA 1
ATOM 2108 C C . TRP A 1 262 ? -4.681 12.298 20.077 1.00 85.06 262 TRP A C 1
ATOM 2110 O O . TRP A 1 262 ? -5.322 12.088 21.102 1.00 85.06 262 TRP A O 1
ATOM 2120 N N . HIS A 1 263 ? -3.368 12.541 20.108 1.00 79.94 263 HIS A N 1
ATOM 2121 C CA . HIS A 1 263 ? -2.550 12.395 21.311 1.00 79.94 263 HIS A CA 1
ATOM 2122 C C . HIS A 1 263 ? -3.100 13.196 22.507 1.00 79.94 263 HIS A C 1
ATOM 2124 O O . HIS A 1 263 ? -3.163 12.669 23.618 1.00 79.94 263 HIS A O 1
ATOM 2130 N N . LYS A 1 264 ? -3.576 14.430 22.289 1.00 79.56 264 LYS A N 1
ATOM 2131 C CA . LYS A 1 264 ? -4.122 15.297 23.349 1.00 79.56 264 LYS A CA 1
ATOM 2132 C C . LYS A 1 264 ? -5.415 14.770 23.986 1.00 79.56 264 LYS A C 1
ATOM 2134 O O . LYS A 1 264 ? -5.634 15.016 25.167 1.00 79.56 264 LYS A O 1
ATOM 2139 N N . LYS A 1 265 ? -6.268 14.067 23.236 1.00 72.19 265 LYS A N 1
ATOM 2140 C CA . LYS A 1 265 ? -7.590 13.630 23.718 1.00 72.19 265 LYS A CA 1
ATOM 2141 C C . LYS A 1 265 ? -7.560 12.533 24.787 1.00 72.19 265 LYS A C 1
ATOM 2143 O O . LYS A 1 265 ? -8.580 12.325 25.423 1.00 72.19 265 LYS A O 1
ATOM 2148 N N . GLN A 1 266 ? -6.435 11.842 24.984 1.00 59.81 266 GLN A N 1
ATOM 2149 C CA . GLN A 1 266 ? -6.287 10.735 25.945 1.00 59.81 266 GLN A CA 1
ATOM 2150 C C . GLN A 1 266 ? -7.344 9.607 25.863 1.00 59.81 266 GLN A C 1
ATOM 2152 O O . GLN A 1 266 ? -7.356 8.739 26.726 1.00 59.81 266 GLN A O 1
ATOM 2157 N N . GLU A 1 267 ? -8.160 9.531 24.803 1.00 55.12 267 GLU A N 1
ATOM 2158 C CA . GLU A 1 267 ? -9.110 8.432 24.513 1.00 55.12 267 GLU A CA 1
ATOM 2159 C C . GLU A 1 267 ? -8.370 7.142 24.060 1.00 55.12 267 GLU A C 1
ATOM 2161 O O . GLU A 1 267 ? -8.832 6.384 23.209 1.00 55.12 267 GLU A O 1
ATOM 2166 N N . HIS A 1 268 ? -7.164 6.914 24.590 1.00 60.22 268 HIS A N 1
ATOM 2167 C CA . HIS A 1 268 ? -6.159 6.004 24.051 1.00 60.22 268 HIS A CA 1
ATOM 2168 C C . HIS A 1 268 ? -6.151 4.686 24.778 1.00 60.22 268 HIS A C 1
ATOM 2170 O O . HIS A 1 268 ? -5.360 4.524 25.693 1.00 60.22 268 HIS A O 1
ATOM 2176 N N . GLU A 1 269 ? -6.888 3.705 24.290 1.00 65.69 269 GLU A N 1
ATOM 2177 C CA . GLU A 1 269 ? -6.447 2.322 24.434 1.00 65.69 269 GLU A CA 1
ATOM 2178 C C . GLU A 1 269 ? -7.190 1.448 23.423 1.00 65.69 269 GLU A C 1
ATOM 2180 O O . GLU A 1 269 ? -8.409 1.500 23.318 1.00 65.69 269 GLU A O 1
ATOM 2185 N N . GLY A 1 270 ? -6.435 0.721 22.597 1.00 76.88 270 GLY A N 1
ATOM 2186 C CA . GLY A 1 270 ? -6.981 -0.172 21.573 1.00 76.88 270 GLY A CA 1
ATOM 2187 C C . GLY A 1 270 ? -6.207 -0.101 20.261 1.00 76.88 270 GLY A C 1
ATOM 2188 O O . GLY A 1 270 ? -5.882 0.978 19.765 1.00 76.88 270 GLY A O 1
ATOM 2189 N N . ALA A 1 271 ? -5.907 -1.263 19.699 1.00 84.81 271 ALA A N 1
ATOM 2190 C CA . ALA A 1 271 ? -5.413 -1.416 18.340 1.00 84.81 271 ALA A CA 1
ATOM 2191 C C . ALA A 1 271 ? -6.408 -0.815 17.326 1.00 84.81 271 ALA A C 1
ATOM 2193 O O . ALA A 1 271 ? -5.975 -0.120 16.415 1.00 84.81 271 ALA A O 1
ATOM 2194 N N . SER A 1 272 ? -7.727 -0.932 17.522 1.00 88.44 272 SER A N 1
ATOM 2195 C CA . SER A 1 272 ? -8.722 -0.357 16.602 1.00 88.44 272 SER A CA 1
ATOM 2196 C C . SER A 1 272 ? -8.652 1.166 16.498 1.00 88.44 272 SER A C 1
ATOM 2198 O O . SER A 1 272 ? -8.794 1.718 15.407 1.00 88.44 272 SER A O 1
ATOM 2200 N N . ASN A 1 273 ? -8.382 1.864 17.604 1.00 89.00 273 ASN A N 1
ATOM 2201 C CA . ASN A 1 273 ? -8.209 3.317 17.587 1.00 89.00 273 ASN A CA 1
ATOM 2202 C C . ASN A 1 273 ? -6.948 3.716 16.808 1.00 89.00 273 ASN A C 1
ATOM 2204 O O . ASN A 1 273 ? -6.993 4.626 15.977 1.00 89.00 273 ASN A O 1
ATOM 2208 N N . TRP A 1 274 ? -5.837 2.999 17.006 1.00 89.62 274 TRP A N 1
ATOM 2209 C CA . TRP A 1 274 ? -4.624 3.217 16.213 1.00 89.62 274 TRP A CA 1
ATOM 2210 C C . TRP A 1 274 ? -4.821 2.853 14.739 1.00 89.62 274 TRP A C 1
ATOM 2212 O O . TRP A 1 274 ? -4.276 3.538 13.875 1.00 89.62 274 TRP A O 1
ATOM 2222 N N . ALA A 1 275 ? -5.625 1.829 14.443 1.00 92.19 275 ALA A N 1
ATOM 2223 C CA . ALA A 1 275 ? -5.980 1.433 13.085 1.00 92.19 275 ALA A CA 1
ATOM 2224 C C . ALA A 1 275 ? -6.814 2.515 12.387 1.00 92.19 2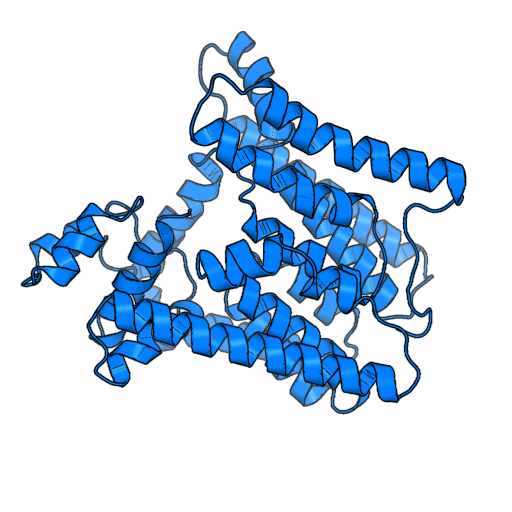75 ALA A C 1
ATOM 2226 O O . ALA A 1 275 ? -6.516 2.864 11.248 1.00 92.19 275 ALA A O 1
ATOM 2227 N N . LEU A 1 276 ? -7.799 3.108 13.075 1.00 93.25 276 LEU A N 1
ATOM 2228 C CA . LEU A 1 276 ? -8.570 4.238 12.550 1.00 93.25 276 LEU A CA 1
ATOM 2229 C C . LEU A 1 276 ? -7.659 5.427 12.237 1.00 93.25 276 LEU A C 1
ATOM 2231 O O . LEU A 1 276 ? -7.735 5.990 11.147 1.00 93.25 276 LEU A O 1
ATOM 2235 N N . MET A 1 277 ? -6.774 5.790 13.167 1.00 91.88 277 MET A N 1
ATOM 2236 C CA . MET A 1 277 ? -5.838 6.891 12.958 1.00 91.88 277 MET A CA 1
ATOM 2237 C C . MET A 1 277 ? -4.923 6.625 11.751 1.00 91.88 277 MET A C 1
ATOM 2239 O O . MET A 1 277 ? -4.802 7.479 10.876 1.00 91.88 277 MET A O 1
ATOM 2243 N N . ALA A 1 278 ? -4.322 5.435 11.662 1.00 93.75 278 ALA A N 1
ATOM 2244 C CA . ALA A 1 278 ? -3.464 5.054 10.541 1.00 93.75 278 ALA A CA 1
ATOM 2245 C C . ALA A 1 278 ? -4.223 5.026 9.203 1.00 93.75 278 ALA A C 1
ATOM 2247 O O . ALA A 1 278 ? -3.707 5.513 8.198 1.00 93.75 278 ALA A O 1
ATOM 2248 N N . GLN A 1 279 ? -5.464 4.530 9.192 1.00 95.38 279 GLN A N 1
ATOM 2249 C CA . GLN A 1 279 ? -6.323 4.526 8.009 1.00 95.38 279 GLN A CA 1
ATOM 2250 C C . GLN A 1 279 ? -6.660 5.947 7.543 1.00 95.38 279 GLN A C 1
ATOM 2252 O O . GLN A 1 279 ? -6.579 6.229 6.350 1.00 95.38 279 GLN A O 1
ATOM 2257 N N . VAL A 1 280 ? -6.995 6.856 8.465 1.00 94.94 280 VAL A N 1
ATOM 2258 C CA . VAL A 1 280 ? -7.273 8.266 8.143 1.00 94.94 280 VAL A CA 1
ATOM 2259 C C . VAL A 1 280 ? -6.036 8.949 7.567 1.00 94.94 280 VAL A C 1
ATOM 2261 O O . VAL A 1 280 ? -6.145 9.644 6.560 1.00 94.94 280 VAL A O 1
ATOM 2264 N N . LEU A 1 281 ? -4.857 8.723 8.156 1.00 94.38 281 LEU A N 1
ATOM 2265 C CA . LEU A 1 281 ? -3.604 9.263 7.626 1.00 94.38 281 LEU A CA 1
ATOM 2266 C C . LEU A 1 281 ? -3.329 8.744 6.212 1.00 94.38 281 LEU A C 1
ATOM 2268 O O . LEU A 1 281 ? -3.045 9.542 5.326 1.00 94.38 281 LEU A O 1
ATOM 2272 N N . ALA A 1 282 ? -3.473 7.436 5.984 1.00 95.25 282 ALA A N 1
ATOM 2273 C CA . ALA A 1 282 ? -3.310 6.838 4.662 1.00 95.25 282 ALA A CA 1
ATOM 2274 C C . ALA A 1 282 ? -4.266 7.459 3.629 1.00 95.25 282 ALA A C 1
ATOM 2276 O O . ALA A 1 282 ? -3.828 7.853 2.555 1.00 95.25 282 ALA A O 1
ATOM 2277 N N . VAL A 1 283 ? -5.550 7.614 3.968 1.00 95.88 283 VAL A N 1
ATOM 2278 C CA . VAL A 1 283 ? -6.543 8.251 3.086 1.00 95.88 283 VAL A CA 1
ATOM 2279 C C . VAL A 1 283 ? -6.165 9.698 2.765 1.00 95.88 283 VAL A C 1
ATOM 2281 O O . VAL A 1 283 ? -6.245 10.095 1.608 1.00 95.88 283 VAL A O 1
ATOM 2284 N N . ILE A 1 284 ? -5.720 10.480 3.753 1.00 93.88 284 ILE A N 1
ATOM 2285 C CA . ILE A 1 284 ? -5.289 11.867 3.526 1.00 93.88 284 ILE A CA 1
ATOM 2286 C C . ILE A 1 284 ? -4.085 11.912 2.590 1.00 93.88 284 ILE A C 1
ATOM 2288 O O . ILE A 1 284 ? -4.091 12.696 1.647 1.00 93.88 284 ILE A O 1
ATOM 2292 N N . PHE A 1 285 ? -3.084 11.055 2.797 1.00 92.31 285 PHE A N 1
ATOM 2293 C CA . PHE A 1 285 ? -1.940 10.996 1.889 1.00 92.31 285 PHE A CA 1
ATOM 2294 C C . PHE A 1 285 ? -2.363 10.678 0.453 1.00 92.31 285 PHE A C 1
ATOM 2296 O O . PHE A 1 285 ? -1.887 11.334 -0.466 1.00 92.31 285 PHE A O 1
ATOM 2303 N N . LEU A 1 286 ? -3.298 9.743 0.249 1.00 93.81 286 LEU A N 1
ATOM 2304 C CA . LEU A 1 286 ? -3.786 9.415 -1.094 1.00 93.81 286 LEU A CA 1
ATOM 2305 C C . LEU A 1 286 ? -4.593 10.559 -1.724 1.00 93.81 286 LEU A C 1
ATOM 2307 O O . LEU A 1 286 ? -4.365 10.888 -2.881 1.00 93.81 286 LEU A O 1
ATOM 2311 N N . LEU A 1 287 ? -5.492 11.212 -0.981 1.00 93.62 287 LEU A N 1
ATOM 2312 C CA . LEU A 1 287 ? -6.315 12.308 -1.519 1.00 93.62 287 LEU A CA 1
ATOM 2313 C C . LEU A 1 287 ? -5.490 13.526 -1.969 1.00 93.62 287 LEU A C 1
ATOM 2315 O O . LEU A 1 287 ? -5.913 14.259 -2.862 1.00 93.62 287 LEU A O 1
ATOM 2319 N N . PHE A 1 288 ? -4.327 13.738 -1.352 1.00 92.06 288 PHE A N 1
ATOM 2320 C CA . PHE A 1 288 ? -3.412 14.839 -1.658 1.00 92.06 288 PHE A CA 1
ATOM 2321 C C . PHE A 1 288 ? -2.255 14.432 -2.588 1.00 92.06 288 PHE A C 1
ATOM 2323 O O . PHE A 1 288 ? -1.456 15.288 -2.963 1.00 92.06 288 PHE A O 1
ATOM 2330 N N . SER A 1 289 ? -2.161 13.157 -2.973 1.00 90.19 289 SER A N 1
ATOM 2331 C CA . SER A 1 289 ? -1.115 12.666 -3.872 1.00 90.19 289 SER A CA 1
ATOM 2332 C C . SER A 1 289 ? -1.367 13.098 -5.320 1.00 90.19 289 SER A C 1
ATOM 2334 O O . SER A 1 289 ? -2.512 13.189 -5.771 1.00 90.19 289 SER A O 1
ATOM 2336 N N . THR A 1 290 ? -0.285 13.304 -6.076 1.00 88.88 290 THR A N 1
ATOM 2337 C CA . THR A 1 290 ? -0.330 13.469 -7.542 1.00 88.88 290 THR A CA 1
ATOM 2338 C C . THR A 1 290 ? -0.698 12.165 -8.250 1.00 88.88 290 THR A C 1
ATOM 2340 O O . THR A 1 290 ? -1.244 12.185 -9.354 1.00 88.88 290 THR A O 1
ATOM 2343 N N . THR A 1 291 ? -0.423 11.034 -7.593 1.00 89.69 291 THR A N 1
ATOM 2344 C CA . THR A 1 291 ? -0.587 9.690 -8.139 1.00 89.69 291 THR A CA 1
ATOM 2345 C C . THR A 1 291 ? -1.277 8.753 -7.144 1.00 89.69 291 THR A C 1
ATOM 2347 O O . THR A 1 291 ? -0.774 8.521 -6.040 1.00 89.69 291 THR A O 1
ATOM 2350 N N . VAL A 1 292 ? -2.425 8.194 -7.536 1.00 92.69 292 VAL A N 1
ATOM 2351 C CA . VAL A 1 292 ? -3.237 7.247 -6.760 1.00 92.69 292 VAL A CA 1
ATOM 2352 C C . VAL A 1 292 ? -3.562 6.016 -7.600 1.00 92.69 292 VAL A C 1
ATOM 2354 O O . VAL A 1 292 ? -4.614 5.910 -8.231 1.00 92.69 292 VAL A O 1
ATOM 2357 N N . HIS A 1 293 ? -2.650 5.049 -7.590 1.00 92.25 293 HIS A N 1
ATOM 2358 C CA . HIS A 1 293 ? -2.916 3.753 -8.196 1.00 92.25 293 HIS A CA 1
ATOM 2359 C C . HIS A 1 293 ? -3.851 2.895 -7.327 1.00 92.25 293 HIS A C 1
ATOM 2361 O O . HIS A 1 293 ? -3.778 2.984 -6.095 1.00 92.25 293 HIS A O 1
ATOM 2367 N N . PRO A 1 294 ? -4.680 2.015 -7.926 1.00 95.06 294 PRO A N 1
ATOM 2368 C CA . PRO A 1 294 ? -5.623 1.178 -7.183 1.00 95.06 294 PRO A CA 1
ATOM 2369 C C . PRO A 1 294 ? -4.994 0.375 -6.041 1.00 95.06 294 PRO A C 1
ATOM 2371 O O . PRO A 1 294 ? -5.530 0.348 -4.930 1.00 95.06 294 PRO A O 1
ATOM 2374 N N . TRP A 1 295 ? -3.809 -0.198 -6.257 1.00 94.88 295 TRP A N 1
ATOM 2375 C CA . TRP A 1 295 ? -3.110 -0.986 -5.242 1.00 94.88 295 TRP A CA 1
ATOM 2376 C C . TRP A 1 295 ? -2.689 -0.177 -4.003 1.00 94.88 295 TRP A C 1
ATOM 2378 O O . TRP A 1 295 ? -2.582 -0.747 -2.917 1.00 94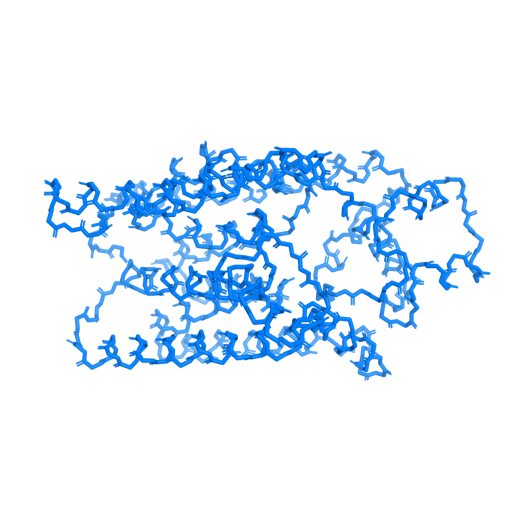.88 295 TRP A O 1
ATOM 2388 N N . TYR A 1 296 ? -2.520 1.150 -4.090 1.00 94.88 296 TYR A N 1
ATOM 2389 C CA . TYR A 1 296 ? -2.200 1.975 -2.916 1.00 94.88 296 TYR A CA 1
ATOM 2390 C C . TYR A 1 296 ? -3.323 1.986 -1.876 1.00 94.88 296 TYR A C 1
ATOM 2392 O O . TYR A 1 296 ? -3.063 2.121 -0.677 1.00 94.88 296 TYR A O 1
ATOM 2400 N N . LEU A 1 297 ? -4.569 1.785 -2.310 1.00 96.62 297 LEU A N 1
ATOM 2401 C CA . LEU A 1 297 ? -5.728 1.741 -1.427 1.00 96.62 297 LEU A CA 1
ATOM 2402 C C . LEU A 1 297 ? -5.803 0.434 -0.610 1.00 96.62 297 LEU A C 1
ATOM 2404 O O . LEU A 1 297 ? -6.536 0.371 0.379 1.00 96.62 297 LEU A O 1
ATOM 2408 N N . LEU A 1 298 ? -4.985 -0.580 -0.925 1.00 96.94 298 LEU A N 1
ATOM 2409 C CA . LEU A 1 298 ? -4.865 -1.790 -0.104 1.00 96.94 298 LEU A CA 1
ATOM 2410 C C . LEU A 1 298 ? -4.375 -1.485 1.318 1.00 96.94 298 LEU A C 1
ATOM 2412 O O . LEU A 1 298 ? -4.852 -2.100 2.273 1.00 96.94 298 LEU A O 1
ATOM 2416 N N . ILE A 1 299 ? -3.477 -0.506 1.484 1.00 96.06 299 ILE A N 1
ATOM 2417 C CA . ILE A 1 299 ? -2.957 -0.110 2.801 1.00 96.06 299 ILE A CA 1
ATOM 2418 C C . ILE A 1 299 ? -4.089 0.379 3.723 1.00 96.06 299 ILE A C 1
ATOM 2420 O O . ILE A 1 299 ? -4.297 -0.244 4.768 1.00 96.06 299 ILE A O 1
ATOM 2424 N N . PRO A 1 300 ? -4.866 1.432 3.392 1.00 96.38 300 PRO A N 1
ATOM 2425 C CA . PRO A 1 300 ? -6.003 1.827 4.221 1.00 96.38 300 PRO A CA 1
ATOM 2426 C C . PRO A 1 300 ? -7.086 0.743 4.296 1.00 96.38 300 PRO A C 1
ATOM 2428 O O . PRO A 1 300 ? -7.691 0.581 5.358 1.00 96.38 300 PRO A O 1
ATOM 2431 N N . LEU A 1 301 ? -7.320 -0.030 3.228 1.00 96.62 301 LEU A N 1
ATOM 2432 C CA . LEU A 1 301 ? -8.296 -1.124 3.246 1.00 96.62 301 LEU A CA 1
ATOM 2433 C C . LEU A 1 301 ? -7.946 -2.188 4.295 1.00 96.62 301 LEU A C 1
ATOM 2435 O O . LEU A 1 301 ? -8.855 -2.669 4.971 1.00 96.62 301 LEU A O 1
ATOM 2439 N N . SER A 1 302 ? -6.660 -2.492 4.500 1.00 95.12 302 SER A N 1
ATOM 2440 C CA . SER A 1 302 ? -6.199 -3.496 5.471 1.00 95.12 302 SER A CA 1
ATOM 2441 C C . SER A 1 302 ? -6.673 -3.228 6.906 1.00 95.12 302 SER A C 1
ATOM 2443 O O . SER A 1 302 ? -7.032 -4.159 7.628 1.00 95.12 302 SER A O 1
ATOM 2445 N N . PHE A 1 303 ? -6.788 -1.956 7.304 1.00 94.88 303 PHE A N 1
ATOM 2446 C CA . PHE A 1 303 ? -7.294 -1.565 8.624 1.00 94.88 303 PHE A CA 1
ATOM 2447 C C . PHE A 1 303 ? -8.800 -1.807 8.799 1.00 94.88 303 PHE A C 1
ATOM 2449 O O . PHE A 1 303 ? -9.297 -1.781 9.928 1.00 94.88 303 PHE A O 1
ATOM 2456 N N . SER A 1 304 ? -9.527 -2.122 7.719 1.00 93.62 304 SER A N 1
ATOM 2457 C CA . SER A 1 304 ? -10.958 -2.451 7.779 1.00 93.62 304 SER A CA 1
ATOM 2458 C C . SER A 1 304 ? -11.248 -3.773 8.509 1.00 93.62 304 SER A C 1
ATOM 2460 O O . SER A 1 304 ? -12.397 -4.117 8.801 1.00 93.62 304 SER A O 1
ATOM 2462 N N . ILE A 1 305 ? -10.190 -4.511 8.851 1.00 92.88 305 ILE A N 1
ATOM 2463 C CA . ILE A 1 305 ? -10.262 -5.675 9.725 1.00 92.88 305 ILE A CA 1
ATOM 2464 C C . ILE A 1 305 ? -10.568 -5.311 11.184 1.00 92.88 305 ILE A C 1
ATOM 2466 O O . ILE A 1 305 ? -11.161 -6.117 11.897 1.00 92.88 305 ILE A O 1
ATOM 2470 N N . PHE A 1 306 ? -10.226 -4.095 11.618 1.00 92.56 306 PHE A N 1
ATOM 2471 C CA . PHE A 1 306 ? -10.508 -3.584 12.966 1.00 92.56 306 PHE A CA 1
ATOM 2472 C C . PHE A 1 306 ? -11.790 -2.744 13.012 1.00 92.56 306 PHE A C 1
ATOM 2474 O O . PHE A 1 306 ? -12.503 -2.715 14.017 1.00 92.56 306 PHE A O 1
ATOM 2481 N N . LEU A 1 307 ? -12.132 -2.093 11.896 1.00 93.38 307 LEU A N 1
ATOM 2482 C CA . LEU A 1 307 ? -13.288 -1.208 11.807 1.00 93.38 307 LEU A CA 1
ATOM 2483 C C . LEU A 1 307 ? -13.957 -1.214 10.432 1.00 93.38 307 LEU A C 1
ATOM 2485 O O . LEU A 1 307 ? -13.344 -1.485 9.415 1.00 93.38 307 LEU A O 1
ATOM 2489 N N . ILE A 1 308 ? -15.223 -0.837 10.379 1.00 94.38 308 ILE A N 1
ATOM 2490 C CA . ILE A 1 308 ? -15.946 -0.554 9.144 1.00 94.38 308 ILE A CA 1
ATOM 2491 C C . ILE A 1 308 ? -15.832 0.942 8.881 1.00 94.38 308 ILE A C 1
ATOM 2493 O O . ILE A 1 308 ? -16.408 1.749 9.617 1.00 94.38 308 ILE A O 1
ATOM 2497 N N . ASN A 1 309 ? -15.114 1.297 7.818 1.00 96.00 309 ASN A N 1
ATOM 2498 C CA . ASN A 1 309 ? -15.092 2.645 7.269 1.00 96.00 309 ASN A CA 1
ATOM 2499 C C . ASN A 1 309 ? -15.808 2.653 5.906 1.00 96.00 309 ASN A C 1
ATOM 2501 O O . ASN A 1 309 ? -15.229 2.194 4.918 1.00 96.00 309 ASN A O 1
ATOM 2505 N N . PRO A 1 310 ? -17.050 3.169 5.831 1.00 96.50 310 PRO A N 1
ATOM 2506 C CA . PRO A 1 310 ? -17.830 3.181 4.596 1.00 96.50 310 PRO A CA 1
ATOM 2507 C C . PRO A 1 310 ? -17.141 3.918 3.446 1.00 96.50 310 PRO A C 1
ATOM 2509 O O . PRO A 1 310 ? -17.314 3.519 2.300 1.00 96.50 310 PRO A O 1
ATOM 2512 N N . PHE A 1 311 ? -16.342 4.952 3.743 1.00 97.50 311 PHE A N 1
ATOM 2513 C CA . PHE A 1 311 ? -15.577 5.680 2.732 1.00 97.50 311 PHE A CA 1
ATOM 2514 C C . PHE A 1 311 ? -14.563 4.759 2.048 1.00 97.50 311 PHE A C 1
ATOM 2516 O O . PHE A 1 311 ? -14.569 4.625 0.830 1.00 97.50 311 PHE A O 1
ATOM 2523 N N . VAL A 1 312 ? -13.722 4.079 2.835 1.00 97.38 312 VAL A N 1
ATOM 2524 C CA . VAL A 1 312 ? -12.654 3.209 2.313 1.00 97.38 312 VAL A CA 1
ATOM 2525 C C . VAL A 1 312 ? -13.235 1.997 1.589 1.00 97.38 312 VAL A C 1
ATOM 2527 O O . VAL A 1 312 ? -12.750 1.633 0.521 1.00 97.38 312 VAL A O 1
ATOM 2530 N N . ILE A 1 313 ? -14.304 1.404 2.128 1.00 96.06 313 ILE A N 1
ATOM 2531 C CA . ILE A 1 313 ? -14.983 0.270 1.488 1.00 96.06 313 ILE A CA 1
ATOM 2532 C C . ILE A 1 313 ? -15.589 0.699 0.147 1.00 96.06 313 ILE A C 1
ATOM 2534 O O . ILE A 1 313 ? -15.375 0.024 -0.855 1.00 96.06 313 ILE A O 1
ATOM 2538 N N . ALA A 1 314 ? -16.288 1.835 0.087 1.00 97.00 314 ALA A N 1
ATOM 2539 C CA . ALA A 1 314 ? -16.822 2.340 -1.176 1.00 97.00 314 ALA A CA 1
ATOM 2540 C C . ALA A 1 314 ? -15.703 2.658 -2.178 1.00 97.00 314 ALA A C 1
ATOM 2542 O O . ALA A 1 314 ? -15.781 2.235 -3.331 1.00 97.00 314 ALA A O 1
ATOM 2543 N N . TRP A 1 315 ? -14.633 3.322 -1.727 1.00 97.44 315 TRP A N 1
ATOM 2544 C CA . TRP A 1 315 ? -13.515 3.693 -2.593 1.00 97.44 315 TRP A CA 1
ATOM 2545 C C . TRP A 1 315 ? -12.795 2.470 -3.157 1.00 97.44 315 TRP A C 1
ATOM 2547 O O . TRP A 1 315 ? -12.415 2.468 -4.319 1.00 97.44 315 TRP A O 1
ATOM 2557 N N . SER A 1 316 ? -12.700 1.377 -2.395 1.00 96.44 316 SER A N 1
ATOM 2558 C CA . SER A 1 316 ? -12.097 0.134 -2.895 1.00 96.44 316 SER A CA 1
ATOM 2559 C C . SER A 1 316 ? -12.834 -0.485 -4.084 1.00 96.44 316 SER A C 1
ATOM 2561 O O . SER A 1 316 ? -12.215 -1.178 -4.885 1.00 96.44 316 SER A O 1
ATOM 2563 N N . GLY A 1 317 ? -14.133 -0.206 -4.231 1.00 94.88 317 GLY A N 1
ATOM 2564 C CA . GLY A 1 317 ? -14.887 -0.575 -5.425 1.00 94.88 317 GLY A CA 1
ATOM 2565 C C . GLY A 1 317 ? -14.750 0.455 -6.544 1.00 94.88 317 GLY A C 1
ATOM 2566 O O . GLY A 1 317 ? -14.557 0.088 -7.701 1.00 94.88 317 GLY A O 1
ATOM 2567 N N . THR A 1 318 ? -14.840 1.747 -6.216 1.00 96.00 318 THR A N 1
ATOM 2568 C CA . THR A 1 318 ? -14.876 2.811 -7.228 1.00 96.00 318 THR A CA 1
ATOM 2569 C C . THR A 1 318 ? -13.508 3.169 -7.799 1.00 96.00 318 THR A C 1
ATOM 2571 O O . THR A 1 318 ? -13.454 3.670 -8.914 1.00 96.00 318 THR A O 1
ATOM 2574 N N . ILE A 1 319 ? -12.404 2.857 -7.113 1.00 94.88 319 ILE A N 1
ATOM 2575 C CA . ILE A 1 319 ? -11.040 3.122 -7.602 1.00 94.88 319 ILE A CA 1
ATOM 2576 C C . ILE A 1 319 ? -10.716 2.386 -8.909 1.00 94.88 319 ILE A C 1
ATOM 2578 O O . ILE A 1 319 ? -9.860 2.814 -9.679 1.00 94.88 319 ILE A O 1
ATOM 2582 N N . MET A 1 320 ? -11.444 1.307 -9.208 1.00 90.94 320 MET A N 1
ATOM 2583 C CA . MET A 1 320 ? -11.330 0.576 -10.473 1.00 90.94 320 MET A CA 1
ATOM 2584 C C . MET A 1 320 ? -11.778 1.399 -11.684 1.00 90.94 320 MET A C 1
ATOM 2586 O O . MET A 1 320 ? -11.410 1.078 -12.813 1.00 90.94 320 MET A O 1
ATOM 2590 N N . LEU A 1 321 ? -12.560 2.463 -11.468 1.00 91.00 321 LEU A N 1
ATOM 2591 C CA . LEU A 1 321 ? -13.002 3.362 -12.530 1.00 91.00 321 LEU A CA 1
ATOM 2592 C C . LEU A 1 321 ? -11.829 4.093 -13.196 1.00 91.00 321 LEU A C 1
ATOM 2594 O O . LEU A 1 321 ? -11.897 4.364 -14.397 1.00 91.00 321 LEU A O 1
ATOM 2598 N N . SER A 1 322 ? -10.729 4.311 -12.466 1.00 89.94 322 SER A N 1
ATOM 2599 C CA . SER A 1 322 ? -9.484 4.843 -13.024 1.00 89.94 322 SER A CA 1
ATOM 2600 C C . SER A 1 322 ? -8.968 4.018 -14.210 1.00 89.94 322 SER A C 1
ATOM 2602 O O . SER A 1 322 ? -8.596 4.592 -15.232 1.00 89.94 322 SER A O 1
ATOM 2604 N N . TYR A 1 323 ? -9.027 2.681 -14.160 1.00 87.75 323 TYR A N 1
ATOM 2605 C CA . TYR A 1 323 ? -8.574 1.846 -15.278 1.00 87.75 323 TYR A CA 1
ATOM 2606 C C . TYR A 1 323 ? -9.407 2.037 -16.544 1.00 87.75 323 TYR A C 1
ATOM 2608 O O . TYR A 1 323 ? -8.848 2.062 -17.638 1.00 87.75 323 TYR A O 1
ATOM 2616 N N . PHE A 1 324 ? -10.723 2.221 -16.416 1.00 84.62 324 PHE A N 1
ATOM 2617 C CA . PHE A 1 324 ? -11.578 2.493 -17.572 1.00 84.62 324 PHE A CA 1
ATOM 2618 C C . PHE A 1 324 ? -11.261 3.855 -18.194 1.00 84.62 324 PHE A C 1
ATOM 2620 O O . PHE A 1 324 ? -11.186 3.966 -19.417 1.00 84.62 324 PHE A O 1
ATOM 2627 N N . TYR A 1 325 ? -11.018 4.874 -17.365 1.00 83.81 325 TYR A N 1
ATOM 2628 C CA . TYR A 1 325 ? -10.638 6.199 -17.848 1.00 83.81 325 TYR A CA 1
ATOM 2629 C C . TYR A 1 325 ? -9.306 6.192 -18.601 1.00 83.81 325 TYR A C 1
ATOM 2631 O O . TYR A 1 325 ? -9.223 6.727 -19.702 1.00 83.81 325 TYR A O 1
ATOM 2639 N N . TYR A 1 326 ? -8.270 5.566 -18.042 1.00 82.75 326 TYR A N 1
ATOM 2640 C CA . TYR A 1 326 ? -6.943 5.570 -18.664 1.00 82.75 326 TYR A CA 1
ATOM 2641 C C . TYR A 1 326 ? -6.834 4.640 -19.882 1.00 82.75 326 TYR A C 1
ATOM 2643 O O . TYR A 1 326 ? -5.912 4.794 -20.676 1.00 82.75 326 TYR A O 1
ATOM 2651 N N . GLN A 1 327 ? -7.789 3.727 -20.084 1.00 82.62 327 GLN A N 1
ATOM 2652 C CA . GLN A 1 327 ? -7.938 3.006 -21.354 1.00 82.62 327 GLN A CA 1
ATOM 2653 C C . GLN A 1 327 ? -8.647 3.840 -22.425 1.00 82.62 327 GLN A C 1
ATOM 2655 O O . GLN A 1 327 ? -8.345 3.707 -23.610 1.00 82.62 327 GLN A O 1
ATOM 2660 N N . ASN A 1 328 ? -9.607 4.680 -22.031 1.00 78.31 328 ASN A N 1
ATOM 2661 C CA . ASN A 1 328 ? -10.317 5.562 -22.947 1.00 78.31 328 ASN A CA 1
ATOM 2662 C C . ASN A 1 328 ? -10.728 6.868 -22.250 1.00 78.31 328 ASN A C 1
ATOM 2664 O O . ASN A 1 328 ? -11.709 6.931 -21.504 1.00 78.31 328 ASN A O 1
ATOM 2668 N N . TYR A 1 329 ? -10.010 7.942 -22.583 1.00 76.25 329 TYR A N 1
ATOM 2669 C CA . TYR A 1 329 ? -10.184 9.279 -22.012 1.00 76.25 329 TYR A CA 1
ATOM 2670 C C . TYR A 1 329 ? -11.576 9.902 -22.236 1.00 76.25 329 TYR A C 1
ATOM 2672 O O . TYR A 1 329 ? -11.905 10.907 -21.607 1.00 76.25 329 TYR A O 1
ATOM 2680 N N . GLN A 1 330 ? -12.438 9.306 -23.071 1.00 71.06 330 GLN A N 1
ATOM 2681 C CA . GLN A 1 330 ? -13.845 9.714 -23.207 1.00 71.06 330 GLN A CA 1
ATOM 2682 C C . GLN A 1 330 ? -14.645 9.562 -21.900 1.00 71.06 330 GLN A C 1
ATOM 2684 O O . GLN A 1 330 ? -15.714 10.150 -21.743 1.00 71.06 330 GLN A O 1
ATOM 2689 N N . TYR A 1 331 ? -14.119 8.816 -20.930 1.00 70.00 331 TYR A N 1
ATOM 2690 C CA . TYR A 1 331 ? -14.766 8.514 -19.660 1.00 70.00 331 TYR A CA 1
ATOM 2691 C C . TYR A 1 331 ? -14.437 9.502 -18.527 1.00 70.00 331 TYR A C 1
ATOM 2693 O O . TYR A 1 331 ? -14.434 9.121 -17.361 1.00 70.00 331 TYR A O 1
ATOM 2701 N N . GLY A 1 332 ? -14.209 10.789 -18.817 1.00 74.12 332 GLY A N 1
ATOM 2702 C CA . GLY A 1 332 ? -13.846 11.792 -17.796 1.00 74.12 332 GLY A CA 1
ATOM 2703 C C . GLY A 1 332 ? -14.815 11.906 -16.606 1.00 74.12 332 GLY A C 1
ATOM 2704 O O . GLY A 1 332 ? -14.392 12.185 -15.487 1.00 74.12 332 GLY A O 1
ATOM 2705 N N . LEU A 1 333 ? -16.106 11.610 -16.804 1.00 80.06 333 LEU A N 1
ATOM 2706 C CA . LEU A 1 333 ? -17.105 11.549 -15.723 1.00 80.06 333 LEU A CA 1
ATOM 2707 C C . LEU A 1 333 ? -16.816 10.452 -14.684 1.00 80.06 333 LEU A C 1
ATOM 2709 O O . LEU A 1 333 ? -17.181 10.598 -13.519 1.00 80.06 333 LEU A O 1
ATOM 2713 N N . TRP A 1 334 ? -16.160 9.365 -15.084 1.00 82.25 334 TRP A N 1
ATOM 2714 C CA . TRP A 1 334 ? -15.924 8.205 -14.230 1.00 82.25 334 TRP A CA 1
ATOM 2715 C C . TRP A 1 334 ? -14.906 8.497 -13.125 1.00 82.25 334 TRP A C 1
ATOM 2717 O O . TRP A 1 334 ? -15.088 8.017 -12.009 1.00 82.25 334 TRP A O 1
ATOM 2727 N N . ILE A 1 335 ? -13.923 9.367 -13.382 1.00 83.25 335 ILE A N 1
ATOM 2728 C CA . ILE A 1 335 ? -13.009 9.875 -12.343 1.00 83.25 335 ILE A CA 1
ATOM 2729 C C . ILE A 1 335 ? -13.771 10.677 -11.284 1.00 83.25 335 ILE A C 1
ATOM 2731 O O . ILE A 1 335 ? -13.515 10.542 -10.090 1.00 83.25 335 ILE A O 1
ATOM 2735 N N . TRP A 1 336 ? -14.743 11.503 -11.677 1.00 84.62 336 TRP A N 1
ATOM 2736 C CA . TRP A 1 336 ? -15.536 12.251 -10.696 1.00 84.62 336 TRP A CA 1
ATOM 2737 C C . TRP A 1 336 ? -16.375 11.315 -9.829 1.00 84.62 336 TRP A C 1
ATOM 2739 O O . TRP A 1 336 ? -16.436 11.484 -8.610 1.00 84.62 336 TRP A O 1
ATOM 2749 N N . LEU A 1 337 ? -16.989 10.300 -10.444 1.00 89.94 337 LEU A N 1
ATOM 2750 C CA . LEU A 1 337 ? -17.741 9.275 -9.721 1.00 89.94 337 LEU A CA 1
ATOM 2751 C C . LEU A 1 337 ? -16.852 8.476 -8.765 1.00 89.94 337 LEU A C 1
ATOM 2753 O O . LEU A 1 337 ? -17.307 8.160 -7.664 1.00 89.94 337 LEU A O 1
ATOM 2757 N N . GLU A 1 338 ? -15.599 8.208 -9.147 1.00 92.81 338 GLU A N 1
ATOM 2758 C CA . GLU A 1 338 ? -14.630 7.516 -8.298 1.00 92.81 338 GLU A CA 1
ATOM 2759 C C . GLU A 1 338 ? -14.527 8.154 -6.912 1.00 92.81 338 GLU A C 1
ATOM 2761 O O . GLU A 1 338 ? -14.581 7.432 -5.914 1.00 92.81 338 GLU A O 1
ATOM 2766 N N . TYR A 1 339 ? -14.427 9.484 -6.852 1.00 92.38 339 TYR A N 1
ATOM 2767 C CA . TYR A 1 339 ? -14.250 10.222 -5.602 1.00 92.38 339 TYR A CA 1
ATOM 2768 C C . TYR A 1 339 ? -15.566 10.639 -4.946 1.00 92.38 339 TYR A C 1
ATOM 2770 O O . TYR A 1 339 ? -15.678 10.590 -3.720 1.00 92.38 339 TYR A O 1
ATOM 2778 N N . LEU A 1 340 ? -16.584 11.021 -5.722 1.00 93.75 340 LEU A N 1
ATOM 2779 C CA . LEU A 1 340 ? -17.854 11.506 -5.171 1.00 93.75 340 LEU A CA 1
ATOM 2780 C C . LEU A 1 340 ? -18.645 10.406 -4.454 1.00 93.75 340 LEU A C 1
ATOM 2782 O O . LEU A 1 340 ? -19.228 10.665 -3.397 1.00 93.75 340 LEU A O 1
ATOM 2786 N N . ILE A 1 341 ? -18.656 9.181 -4.990 1.00 96.44 341 ILE A N 1
ATOM 2787 C CA . ILE A 1 341 ? -19.417 8.066 -4.411 1.00 96.44 341 ILE A CA 1
ATOM 2788 C C . ILE A 1 341 ? -18.931 7.731 -2.986 1.00 96.44 341 ILE A C 1
ATOM 2790 O O . ILE A 1 341 ? -19.773 7.695 -2.084 1.00 96.44 341 ILE A O 1
ATOM 2794 N N . PRO A 1 342 ? -17.622 7.545 -2.715 1.00 97.19 342 PRO A N 1
ATOM 2795 C CA . PRO A 1 342 ? -17.119 7.323 -1.359 1.00 97.19 342 PRO A CA 1
ATOM 2796 C C . PRO A 1 342 ? -17.527 8.401 -0.353 1.00 97.19 342 PRO A C 1
ATOM 2798 O O . PRO A 1 342 ? -17.975 8.069 0.750 1.00 97.19 342 PRO A O 1
ATOM 2801 N N . PHE A 1 343 ? -17.434 9.684 -0.726 1.00 95.94 343 PHE A N 1
ATOM 2802 C CA . PHE A 1 343 ? -17.866 10.787 0.139 1.00 95.94 343 PHE A CA 1
ATOM 2803 C C . PHE A 1 343 ? -19.372 10.738 0.415 1.00 95.94 343 PHE A C 1
ATOM 2805 O O . PHE A 1 343 ? -19.787 10.867 1.570 1.00 95.94 343 PHE A O 1
ATOM 2812 N N . ALA A 1 344 ? -20.192 10.495 -0.612 1.00 97.31 344 ALA A N 1
ATOM 2813 C CA . ALA A 1 344 ? -21.640 10.378 -0.464 1.00 97.31 344 ALA A CA 1
ATOM 2814 C C . ALA A 1 344 ? -22.030 9.202 0.447 1.00 97.31 344 ALA A C 1
ATOM 2816 O O . ALA A 1 344 ? -22.832 9.372 1.367 1.00 97.31 344 ALA A O 1
ATOM 2817 N N . VAL A 1 345 ? -21.423 8.026 0.253 1.00 97.69 345 VAL A N 1
ATOM 2818 C CA . VAL A 1 345 ? -21.662 6.834 1.083 1.00 97.69 345 VAL A CA 1
ATOM 2819 C C . VAL A 1 345 ? -21.295 7.102 2.544 1.00 97.69 345 VAL A C 1
ATOM 2821 O O . VAL A 1 345 ? -22.086 6.801 3.443 1.00 97.69 345 VAL A O 1
ATOM 2824 N N . ALA A 1 346 ? -20.136 7.715 2.795 1.00 97.12 346 ALA A N 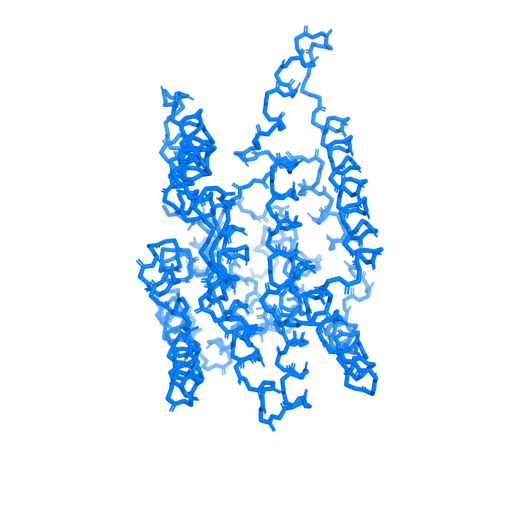1
ATOM 2825 C CA . ALA A 1 346 ? -19.698 8.073 4.141 1.00 97.12 346 ALA A CA 1
ATOM 2826 C C . ALA A 1 346 ? -20.651 9.069 4.820 1.00 97.12 346 ALA A C 1
ATOM 2828 O O . ALA A 1 346 ? -21.003 8.896 5.989 1.00 97.12 346 ALA A O 1
ATOM 2829 N N . PHE A 1 347 ? -21.117 10.082 4.085 1.00 97.31 347 PHE A N 1
ATOM 2830 C CA . PHE A 1 347 ? -22.042 11.086 4.605 1.00 97.31 347 PHE A CA 1
ATOM 2831 C C . PHE A 1 347 ? -23.423 10.496 4.920 1.00 97.31 347 PHE A C 1
ATOM 2833 O O . PHE A 1 347 ? -23.953 10.709 6.011 1.00 97.31 347 PHE A O 1
ATOM 2840 N N . ILE A 1 348 ? -23.980 9.676 4.023 1.00 97.69 348 ILE A N 1
ATOM 2841 C CA . ILE A 1 348 ? -25.248 8.967 4.258 1.00 97.69 348 ILE A CA 1
ATOM 2842 C C . ILE A 1 348 ? -25.132 8.057 5.486 1.00 97.69 348 ILE A C 1
ATOM 2844 O O . ILE A 1 348 ? -26.036 8.022 6.324 1.00 97.69 348 ILE A O 1
ATOM 2848 N N . TYR A 1 349 ? -24.016 7.338 5.627 1.00 97.44 349 TYR A N 1
ATOM 2849 C CA . TYR A 1 349 ? -23.768 6.501 6.796 1.00 97.44 349 TYR A CA 1
ATOM 2850 C C . TYR A 1 349 ? -23.714 7.323 8.092 1.00 97.44 349 TYR A C 1
ATOM 2852 O O . TYR A 1 349 ? -24.329 6.937 9.092 1.00 97.44 349 TYR A O 1
ATOM 2860 N N . LYS A 1 350 ? -23.045 8.483 8.068 1.00 96.94 350 LYS A N 1
ATOM 2861 C CA . LYS A 1 350 ? -22.982 9.413 9.202 1.00 96.94 350 LYS A CA 1
ATOM 2862 C C . LYS A 1 350 ? -24.362 9.922 9.607 1.00 96.94 350 LYS A C 1
ATOM 2864 O O . LYS A 1 350 ? -24.658 9.934 10.800 1.00 96.94 350 LYS A O 1
ATOM 2869 N N . LEU A 1 351 ? -25.208 10.293 8.645 1.00 97.06 351 LEU A N 1
ATOM 2870 C CA . LEU A 1 351 ? -26.581 10.734 8.913 1.00 97.06 351 LEU A CA 1
ATOM 2871 C C . LEU A 1 351 ? -27.433 9.627 9.546 1.00 97.06 351 LEU A C 1
ATOM 2873 O O . LEU A 1 351 ? -28.200 9.896 10.463 1.00 97.06 351 LEU A O 1
ATOM 2877 N N . LYS A 1 352 ? -27.281 8.377 9.088 1.00 96.75 352 LYS A N 1
ATOM 2878 C CA . LYS A 1 352 ? -28.067 7.239 9.592 1.00 96.75 352 LYS A CA 1
ATOM 2879 C C . LYS A 1 352 ? -27.624 6.741 10.966 1.00 96.75 352 LYS A C 1
ATOM 2881 O O . LYS A 1 352 ? -28.456 6.284 11.739 1.00 96.75 352 LYS A O 1
ATOM 2886 N N . THR A 1 353 ? -26.323 6.762 11.248 1.00 95.75 353 THR A N 1
ATOM 2887 C CA . THR A 1 353 ? -25.753 6.096 12.435 1.00 95.75 353 THR A CA 1
ATOM 2888 C C . THR A 1 353 ? -25.218 7.058 13.489 1.00 95.75 353 THR A C 1
ATOM 2890 O O . THR A 1 353 ? -24.877 6.633 14.589 1.00 95.75 353 THR A O 1
ATOM 2893 N N . GLY A 1 354 ? -25.074 8.343 13.160 1.00 95.56 354 GLY A N 1
ATOM 2894 C CA . GLY A 1 354 ? -24.415 9.322 14.019 1.00 95.56 354 GLY A CA 1
ATOM 2895 C C . GLY A 1 354 ? -22.892 9.155 14.111 1.00 95.56 354 GLY A C 1
ATOM 2896 O O . GLY A 1 354 ? -22.239 9.993 14.734 1.00 95.56 354 GLY A O 1
ATOM 2897 N N . SER A 1 355 ? -22.284 8.159 13.455 1.00 93.00 355 SER A N 1
ATOM 2898 C CA . SER A 1 355 ? -20.835 7.905 13.454 1.00 93.00 355 SER A CA 1
ATOM 2899 C C . SER A 1 355 ? -20.261 7.840 12.036 1.00 93.00 355 SER A C 1
ATOM 2901 O O . SER A 1 355 ? -20.961 7.508 11.089 1.00 93.00 355 SER A O 1
ATOM 2903 N N . TRP A 1 356 ? -18.974 8.156 11.882 1.00 93.69 356 TRP A N 1
ATOM 2904 C CA . TRP A 1 356 ? -18.262 8.006 10.604 1.00 93.69 356 TRP A CA 1
ATOM 2905 C C . TRP A 1 356 ? -17.785 6.573 10.355 1.00 93.69 356 TRP A C 1
ATOM 2907 O O . TRP A 1 356 ? -17.612 6.173 9.210 1.00 93.69 356 TRP A O 1
ATOM 2917 N N . VAL A 1 357 ? -17.579 5.803 11.425 1.00 94.50 357 VAL A N 1
ATOM 2918 C CA . VAL A 1 357 ? -17.061 4.431 11.379 1.00 94.50 357 VAL A CA 1
ATOM 2919 C C . VAL A 1 357 ? -17.740 3.563 12.434 1.00 94.50 357 VAL A C 1
ATOM 2921 O O . VAL A 1 357 ? -18.376 4.072 13.362 1.00 94.50 357 VAL A O 1
ATOM 2924 N N . LYS A 1 358 ? -17.597 2.245 12.317 1.00 93.38 358 LYS A N 1
ATOM 2925 C CA . LYS A 1 358 ? -18.045 1.280 13.329 1.00 93.38 358 LYS A CA 1
ATOM 2926 C C . LYS A 1 358 ? -16.931 0.294 13.643 1.00 93.38 358 LYS A C 1
ATOM 2928 O O . LYS A 1 358 ? -16.493 -0.418 12.752 1.00 93.38 358 LYS A O 1
ATOM 2933 N N . PHE A 1 359 ? -16.499 0.217 14.895 1.00 92.12 359 PHE A N 1
ATOM 2934 C CA . PHE A 1 359 ? -15.529 -0.790 15.329 1.00 92.12 359 PHE A CA 1
ATOM 2935 C C . PHE A 1 359 ? -16.168 -2.182 15.370 1.00 92.12 359 PHE A C 1
ATOM 2937 O O . PHE A 1 359 ? -17.338 -2.311 15.743 1.00 92.12 359 PHE A O 1
ATOM 2944 N N . HIS A 1 360 ? -15.421 -3.216 14.969 1.00 88.81 360 HIS A N 1
ATOM 2945 C CA . HIS A 1 360 ? -15.909 -4.601 15.052 1.00 88.81 360 HIS A CA 1
ATOM 2946 C C . HIS A 1 360 ? -15.913 -5.107 16.492 1.00 88.81 360 HIS A C 1
ATOM 2948 O O . HIS A 1 360 ? -16.866 -5.758 16.921 1.00 88.81 360 HIS A O 1
ATOM 2954 N N . ASP A 1 361 ? -14.877 -4.747 17.244 1.00 81.00 361 ASP A N 1
ATOM 2955 C CA . ASP A 1 361 ? -14.731 -5.033 18.663 1.00 81.00 361 ASP A CA 1
ATOM 2956 C C . ASP A 1 361 ? -14.014 -3.851 19.321 1.00 81.00 361 ASP A C 1
ATOM 2958 O O . ASP A 1 361 ? -13.031 -3.352 18.784 1.00 81.00 361 ASP A O 1
ATOM 2962 N N . SER A 1 362 ? -14.503 -3.387 20.469 1.00 66.88 362 SER A N 1
ATOM 2963 C CA . SER A 1 362 ? -13.880 -2.286 21.212 1.00 66.88 362 SER A CA 1
ATOM 2964 C C . SER A 1 362 ? -12.644 -2.719 22.009 1.00 66.88 362 SER A C 1
ATOM 2966 O O . SER A 1 362 ? -11.951 -1.867 22.557 1.00 66.88 362 SER A O 1
ATOM 2968 N N . ARG A 1 363 ? -12.405 -4.034 22.142 1.00 62.34 363 ARG A N 1
ATOM 2969 C CA . ARG A 1 363 ? -11.214 -4.620 22.785 1.00 62.34 363 ARG A CA 1
ATOM 2970 C C . ARG A 1 363 ? -10.059 -4.803 21.805 1.00 62.34 363 ARG A C 1
ATOM 2972 O O . ARG A 1 363 ? -8.909 -4.894 22.241 1.00 62.34 363 ARG A O 1
ATOM 2979 N N . LEU A 1 364 ? -10.376 -4.927 20.512 1.00 59.47 364 LEU A N 1
ATOM 2980 C CA . LEU A 1 364 ? -9.401 -4.753 19.443 1.00 59.47 364 LEU A CA 1
ATOM 2981 C C . LEU A 1 364 ? -9.040 -3.287 19.424 1.00 59.47 364 LEU A C 1
ATOM 2983 O O . LEU A 1 364 ? -7.832 -3.015 19.404 1.00 59.47 364 LEU A O 1
#